Protein AF-A0A972EFB0-F1 (afdb_monomer)

Solvent-accessible surface area (backbone atoms only — not comparable to full-atom values): 12391 Å² total; per-residue (Å²): 122,73,85,70,59,74,79,66,64,64,90,53,53,67,61,51,50,52,54,50,52,50,53,43,48,53,30,53,74,70,66,37,57,35,59,33,51,52,55,49,53,47,48,51,55,52,42,63,64,52,50,84,57,61,67,60,51,53,51,49,56,49,49,51,55,50,50,57,58,50,38,47,79,71,34,70,68,51,34,50,36,48,50,31,55,76,45,24,75,87,26,47,96,55,86,7,30,46,57,49,40,28,48,50,34,36,56,68,6,44,63,68,26,58,33,83,89,60,47,71,49,81,76,23,75,62,24,57,30,59,34,38,66,25,38,42,12,13,16,36,0,47,55,42,40,49,49,55,53,48,52,52,50,51,51,30,53,52,27,47,52,44,22,69,69,46,83,53,66,68,63,20,51,51,29,39,50,53,24,42,48,57,45,51,50,45,51,50,37,56,29,19,48,72,63,75,42,53,67,49,86,55,67,41,76,79,73,24,64,43,74,68,59,35,52,52,42,50,51,52,48,50,52,48,52,56,57,43,59,57,51,76,76,78,112

Structure (mmCIF, N/CA/C/O backbone):
data_AF-A0A972EFB0-F1
#
_entry.id   AF-A0A972EFB0-F1
#
loop_
_atom_site.group_PDB
_atom_site.id
_atom_site.type_symbol
_atom_site.label_atom_id
_atom_site.label_alt_id
_atom_site.label_comp_id
_atom_site.label_asym_id
_atom_site.label_entity_id
_atom_site.label_seq_id
_atom_site.pdbx_PDB_ins_code
_atom_site.Cartn_x
_atom_site.Cartn_y
_atom_site.Cartn_z
_atom_site.occupancy
_atom_site.B_iso_or_equiv
_atom_site.auth_seq_id
_atom_site.auth_comp_id
_atom_site.auth_asym_id
_atom_site.auth_atom_id
_atom_site.pdbx_PDB_model_num
ATOM 1 N N . MET A 1 1 ? -23.362 0.526 6.324 1.00 44.19 1 MET A N 1
ATOM 2 C CA . MET A 1 1 ? -22.419 1.603 6.711 1.00 44.19 1 MET A CA 1
ATOM 3 C C . MET A 1 1 ? -22.629 2.081 8.150 1.00 44.19 1 MET A C 1
ATOM 5 O O . MET A 1 1 ? -21.643 2.370 8.810 1.00 44.19 1 MET A O 1
ATOM 9 N N . GLU A 1 2 ? -23.856 2.076 8.688 1.00 43.53 2 GLU A N 1
ATOM 10 C CA . GLU A 1 2 ? -24.122 2.413 10.105 1.00 43.53 2 GLU A CA 1
ATOM 11 C C . GLU A 1 2 ? -23.592 1.388 11.126 1.00 43.53 2 GLU A C 1
ATOM 13 O O . GLU A 1 2 ? -23.254 1.759 12.243 1.00 43.53 2 GLU A O 1
ATOM 18 N N . LEU A 1 3 ? -23.411 0.121 10.730 1.00 47.03 3 LEU A N 1
ATOM 19 C CA . LEU A 1 3 ? -22.926 -0.967 11.602 1.00 47.03 3 LEU A CA 1
ATOM 20 C C . LEU A 1 3 ? -21.490 -0.784 12.144 1.00 47.03 3 LEU A C 1
ATOM 22 O O . LEU A 1 3 ? -21.098 -1.468 13.086 1.00 47.03 3 LEU A O 1
ATOM 26 N N . ILE A 1 4 ? -20.695 0.129 11.573 1.00 51.59 4 ILE A N 1
ATOM 27 C CA . ILE A 1 4 ? -19.312 0.401 12.019 1.00 51.59 4 ILE A CA 1
ATOM 28 C C . ILE A 1 4 ? -19.267 1.544 13.036 1.00 51.59 4 ILE A C 1
ATOM 30 O O . ILE A 1 4 ? -18.339 1.633 13.839 1.00 51.59 4 ILE A O 1
ATOM 34 N N . ARG A 1 5 ? -20.293 2.398 13.050 1.00 52.72 5 ARG A N 1
ATOM 35 C CA . ARG A 1 5 ? -20.298 3.667 13.776 1.00 52.72 5 ARG A CA 1
ATOM 36 C C . ARG A 1 5 ? -20.729 3.473 15.231 1.00 52.72 5 ARG A C 1
ATOM 38 O O . ARG A 1 5 ? -21.623 4.153 15.721 1.00 52.72 5 ARG A O 1
ATOM 45 N N . ASN A 1 6 ? -20.083 2.545 15.936 1.00 48.47 6 ASN A N 1
ATOM 46 C CA . ASN A 1 6 ? -20.154 2.509 17.393 1.00 48.47 6 ASN A CA 1
ATOM 47 C C . ASN A 1 6 ? -19.107 3.500 17.923 1.00 48.47 6 ASN A C 1
ATOM 49 O O . ASN A 1 6 ? -17.922 3.187 18.037 1.00 48.47 6 ASN A O 1
ATOM 53 N N . LYS A 1 7 ? -19.556 4.748 18.089 1.00 54.28 7 LYS A N 1
ATOM 54 C CA . LYS A 1 7 ? -18.752 5.956 18.318 1.00 54.28 7 LYS A CA 1
ATOM 55 C C . LYS A 1 7 ? -18.087 5.945 19.694 1.00 54.28 7 LYS A C 1
ATOM 57 O O . LYS A 1 7 ? -18.544 6.598 20.629 1.00 54.28 7 LYS A O 1
ATOM 62 N N . GLN A 1 8 ? -16.975 5.234 19.824 1.00 54.69 8 GLN A N 1
ATOM 63 C CA . GLN A 1 8 ? -15.996 5.571 20.850 1.00 54.69 8 GLN A CA 1
ATOM 64 C C . GLN A 1 8 ? -15.073 6.651 20.293 1.00 54.69 8 GLN A C 1
ATOM 66 O O . GLN A 1 8 ? -14.191 6.385 19.483 1.00 54.69 8 GLN A O 1
ATOM 71 N N . ILE A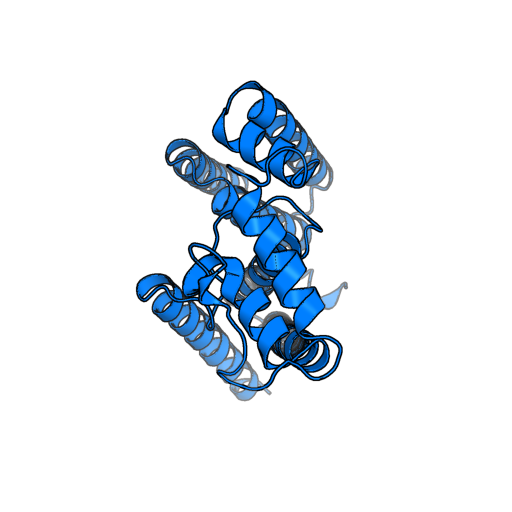 1 9 ? -15.329 7.881 20.738 1.00 56.19 9 ILE A N 1
ATOM 72 C CA . ILE A 1 9 ? -14.512 9.066 20.481 1.00 56.19 9 ILE A CA 1
ATOM 73 C C . ILE A 1 9 ? -13.065 8.747 20.871 1.00 56.19 9 ILE A C 1
ATOM 75 O O . ILE A 1 9 ? -12.820 8.223 21.964 1.00 56.19 9 ILE A O 1
ATOM 79 N N . ILE A 1 10 ? -12.100 9.087 20.011 1.00 62.31 10 ILE A N 1
ATOM 80 C CA . ILE A 1 10 ? -10.681 9.082 20.378 1.00 62.31 10 ILE A CA 1
ATOM 81 C C . ILE A 1 10 ? -10.533 10.041 21.564 1.00 62.31 10 ILE A C 1
ATOM 83 O O . ILE A 1 10 ? -10.527 11.260 21.396 1.00 62.31 10 ILE A O 1
ATOM 87 N N . LYS A 1 11 ? -10.455 9.479 22.780 1.00 66.56 11 LYS A N 1
ATOM 88 C CA . LYS A 1 11 ? -10.561 10.217 24.055 1.00 66.56 11 LYS A CA 1
ATOM 89 C C . LYS A 1 11 ? -9.622 11.422 24.124 1.00 66.56 11 LYS A C 1
ATOM 91 O O . LYS A 1 11 ? -9.951 12.416 24.760 1.00 66.56 11 LYS A O 1
ATOM 96 N N . ASN A 1 12 ? -8.472 11.336 23.453 1.00 79.56 12 ASN A N 1
ATOM 97 C CA . ASN A 1 12 ? -7.560 12.453 23.257 1.00 79.56 12 ASN A CA 1
ATOM 98 C C . ASN A 1 12 ? -7.055 12.506 21.804 1.00 79.56 12 ASN A C 1
ATOM 100 O O . ASN A 1 12 ? -5.937 12.086 21.497 1.00 79.56 12 ASN A O 1
ATOM 104 N N . LYS A 1 13 ? -7.902 13.007 20.896 1.00 79.12 13 LYS A N 1
ATOM 105 C CA . LYS A 1 13 ? -7.584 13.109 19.463 1.00 79.12 13 LYS A CA 1
ATOM 106 C C . LYS A 1 13 ? -6.323 13.913 19.160 1.00 79.12 13 LYS A C 1
ATOM 108 O O . LYS A 1 13 ? -5.617 13.584 18.218 1.00 79.12 13 LYS A O 1
ATOM 113 N N . TYR A 1 14 ? -5.987 14.910 19.978 1.00 84.00 14 TYR A N 1
ATOM 114 C CA . TYR A 1 14 ? -4.765 15.694 19.794 1.00 84.00 14 TYR A CA 1
ATOM 115 C C . TYR A 1 14 ? -3.505 14.883 20.097 1.00 84.00 14 TYR A C 1
ATOM 117 O O . TYR A 1 14 ? -2.547 14.954 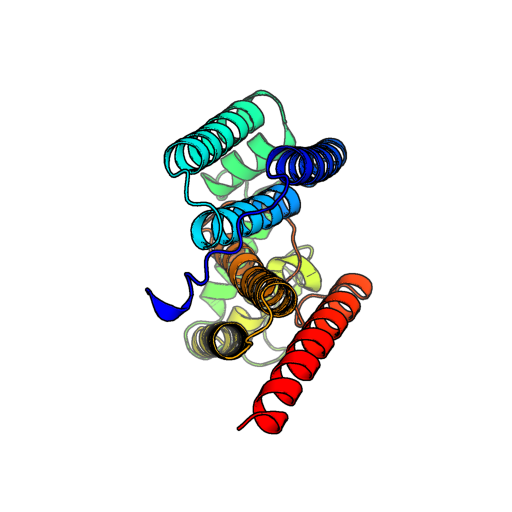19.334 1.00 84.00 14 TYR A O 1
ATOM 125 N N . VAL A 1 15 ? -3.518 14.060 21.151 1.00 87.69 15 VAL A N 1
ATOM 126 C CA . VAL A 1 15 ? -2.409 13.133 21.437 1.00 87.69 15 VAL A CA 1
ATOM 127 C C . VAL A 1 15 ? -2.285 12.083 20.335 1.00 87.69 15 VAL A C 1
ATOM 129 O O . VAL A 1 15 ? -1.181 11.810 19.876 1.00 87.69 15 VAL A O 1
ATOM 132 N N . PHE A 1 16 ? -3.408 11.541 19.858 1.00 86.00 16 PHE A N 1
ATOM 133 C CA . PHE A 1 16 ? -3.406 10.605 18.734 1.00 86.00 16 PHE A CA 1
ATOM 134 C C . PHE A 1 16 ? -2.794 11.226 17.468 1.00 86.00 16 PHE A C 1
ATOM 136 O O . PHE A 1 16 ? -1.870 10.656 16.892 1.00 86.00 16 PHE A O 1
ATOM 143 N N . LEU A 1 17 ? -3.243 12.425 17.082 1.00 89.25 17 LEU A N 1
ATOM 144 C CA . LEU A 1 17 ? -2.692 13.167 15.948 1.00 89.25 17 LEU A CA 1
ATOM 145 C C . LEU A 1 17 ? -1.203 13.470 16.131 1.00 89.25 17 LEU A C 1
ATOM 147 O O . LEU A 1 17 ? -0.433 13.284 15.196 1.00 89.25 17 LEU A O 1
ATOM 151 N N . ALA A 1 18 ? -0.781 13.887 17.327 1.00 91.12 18 ALA A N 1
ATOM 152 C CA . ALA A 1 18 ? 0.622 14.172 17.613 1.00 91.12 18 ALA A CA 1
ATOM 153 C C . ALA A 1 18 ? 1.511 12.933 17.423 1.00 91.12 18 ALA A C 1
ATOM 155 O O . ALA A 1 18 ? 2.560 13.031 16.791 1.00 91.12 18 ALA A O 1
ATOM 156 N N . ILE A 1 19 ? 1.077 11.763 17.906 1.00 91.94 19 ILE A N 1
ATOM 157 C CA . ILE A 1 19 ? 1.807 10.497 17.729 1.00 91.94 19 ILE A CA 1
ATOM 158 C C . ILE A 1 19 ? 1.893 10.124 16.245 1.00 91.94 19 ILE A C 1
ATOM 160 O O . ILE A 1 19 ? 2.968 9.765 15.763 1.00 91.94 19 ILE A O 1
ATOM 164 N N . ILE A 1 20 ? 0.783 10.237 15.511 1.00 91.69 20 ILE A N 1
ATOM 165 C CA . ILE A 1 20 ? 0.745 9.928 14.077 1.00 91.69 20 ILE A CA 1
ATOM 166 C C . ILE A 1 20 ? 1.661 10.868 13.293 1.00 91.69 20 ILE A C 1
ATOM 168 O O . ILE A 1 20 ? 2.487 10.404 12.511 1.00 91.69 20 ILE A O 1
ATOM 172 N N . TYR A 1 21 ? 1.571 12.178 13.516 1.00 92.75 21 TYR A N 1
ATOM 173 C CA . TYR A 1 21 ? 2.422 13.140 12.820 1.00 92.75 21 TYR A CA 1
ATOM 174 C C . TYR A 1 21 ? 3.895 12.988 13.178 1.00 92.75 21 TYR A C 1
ATOM 176 O O . TYR A 1 21 ? 4.735 13.125 12.293 1.00 92.75 21 TYR A O 1
ATOM 184 N N . LEU A 1 22 ? 4.219 12.644 14.427 1.00 94.62 22 LEU A N 1
ATOM 185 C CA . LEU A 1 22 ? 5.586 12.313 14.813 1.00 94.62 22 LEU A CA 1
ATOM 186 C C . LEU A 1 22 ? 6.093 11.088 14.040 1.00 94.62 22 LEU A C 1
ATOM 188 O O . LEU A 1 22 ? 7.188 11.127 13.486 1.00 94.62 22 LEU A O 1
ATOM 192 N N . HIS A 1 23 ? 5.292 10.024 13.952 1.00 92.88 23 HIS A N 1
ATOM 193 C CA . HIS A 1 23 ? 5.647 8.829 13.186 1.00 92.88 23 HIS A CA 1
ATOM 194 C C . HIS A 1 23 ? 5.870 9.142 11.697 1.00 92.88 23 HIS A C 1
ATOM 196 O O . HIS A 1 23 ? 6.891 8.760 11.128 1.00 92.88 23 HIS A O 1
ATOM 202 N N . LEU A 1 24 ? 4.962 9.901 11.080 1.00 91.75 24 LEU A N 1
ATOM 203 C CA . LEU A 1 24 ? 5.074 10.323 9.680 1.00 91.75 24 LEU A CA 1
ATOM 204 C C . LEU A 1 24 ? 6.294 11.217 9.442 1.00 91.75 24 LEU A C 1
ATOM 206 O O . LEU A 1 24 ? 6.980 11.071 8.432 1.00 91.75 24 LEU A O 1
ATOM 210 N N . PHE A 1 25 ? 6.584 12.124 10.376 1.00 91.25 25 PHE A N 1
ATOM 211 C CA . PHE A 1 25 ? 7.771 12.968 10.322 1.00 91.25 25 PHE A CA 1
ATOM 212 C C . PHE A 1 25 ? 9.053 12.131 10.350 1.00 91.25 25 PHE A C 1
ATOM 214 O O . PHE A 1 25 ? 9.949 12.374 9.545 1.00 91.25 25 PHE A O 1
ATOM 221 N N . LEU A 1 26 ? 9.130 11.116 11.217 1.00 93.12 26 LEU A N 1
ATOM 222 C CA . LEU A 1 26 ? 10.285 10.217 11.282 1.00 93.12 26 LEU A CA 1
ATOM 223 C C . LEU A 1 26 ? 10.485 9.441 9.972 1.00 93.12 26 LEU A C 1
ATOM 225 O O . LEU A 1 26 ? 11.615 9.353 9.492 1.00 93.12 26 LEU A O 1
ATOM 229 N N . LEU A 1 27 ? 9.409 8.947 9.350 1.00 90.19 27 LEU A N 1
ATOM 230 C CA . LEU A 1 27 ? 9.488 8.277 8.044 1.00 90.19 27 LEU A CA 1
ATOM 231 C C . LEU A 1 27 ? 9.958 9.230 6.934 1.00 90.19 27 LEU A C 1
ATOM 233 O O . LEU A 1 27 ? 10.815 8.883 6.120 1.00 90.19 27 LEU A O 1
ATOM 237 N N . LEU A 1 28 ? 9.449 10.465 6.922 1.00 85.56 28 LEU A N 1
ATOM 238 C CA . LEU A 1 28 ? 9.906 11.493 5.985 1.00 85.56 28 LEU A CA 1
ATOM 239 C C . LEU A 1 28 ? 11.376 11.864 6.205 1.00 85.56 28 LEU A C 1
ATOM 241 O O . LEU A 1 28 ? 12.109 12.038 5.230 1.00 85.56 28 LEU A O 1
ATOM 245 N N . ALA A 1 29 ? 11.827 11.936 7.459 1.00 88.25 29 ALA A N 1
ATOM 246 C CA . ALA A 1 29 ? 13.225 12.181 7.799 1.00 88.25 29 ALA A CA 1
ATOM 247 C C . ALA A 1 29 ? 14.142 11.050 7.300 1.00 88.25 29 ALA A C 1
ATOM 249 O O . ALA A 1 29 ? 15.247 11.318 6.828 1.00 88.25 29 ALA A O 1
ATOM 250 N N . GLN A 1 30 ? 13.655 9.805 7.315 1.00 89.12 30 GLN A N 1
ATOM 251 C CA . GLN A 1 30 ? 14.323 8.641 6.720 1.00 89.12 30 GLN A CA 1
ATOM 252 C C . GLN A 1 30 ? 14.246 8.601 5.185 1.00 89.12 30 GLN A C 1
ATOM 254 O O . GLN A 1 30 ? 14.885 7.756 4.568 1.00 89.12 30 GLN A O 1
ATOM 259 N N . ARG A 1 31 ? 13.525 9.539 4.551 1.00 84.88 31 ARG A N 1
ATOM 260 C CA . ARG A 1 31 ? 13.267 9.591 3.099 1.00 84.88 31 ARG A CA 1
ATOM 261 C C . ARG A 1 31 ? 12.447 8.396 2.579 1.00 84.88 31 ARG A C 1
ATOM 263 O O . ARG A 1 31 ? 12.513 8.068 1.396 1.00 84.88 31 ARG A O 1
ATOM 270 N N . GLU A 1 32 ? 11.608 7.813 3.437 1.00 85.50 32 GLU A N 1
ATOM 271 C CA . GLU A 1 32 ? 10.769 6.636 3.160 1.00 85.50 32 GLU A CA 1
ATOM 272 C C . GLU A 1 32 ? 9.346 7.013 2.711 1.00 85.50 32 GLU A C 1
ATOM 274 O O . GLU A 1 32 ? 8.343 6.734 3.369 1.00 85.50 32 GLU A O 1
ATOM 279 N N . LEU A 1 33 ? 9.232 7.672 1.556 1.00 84.12 33 LEU A N 1
ATOM 280 C CA . LEU A 1 33 ? 7.952 8.223 1.084 1.00 84.12 33 LEU A CA 1
ATOM 281 C C . LEU A 1 33 ? 6.859 7.187 0.840 1.00 84.12 33 LEU A C 1
ATOM 283 O O . LEU A 1 33 ? 5.688 7.481 1.071 1.00 84.12 33 LEU A O 1
ATOM 287 N N . GLY A 1 34 ? 7.222 6.008 0.333 1.00 86.69 34 GLY A N 1
ATOM 288 C CA . GLY A 1 34 ? 6.252 4.956 0.037 1.00 86.69 34 GLY A CA 1
ATOM 289 C C . GLY A 1 34 ? 5.513 4.517 1.295 1.00 86.69 34 GLY A C 1
ATOM 290 O O . GLY A 1 34 ? 4.283 4.473 1.316 1.00 86.69 34 GLY A O 1
ATOM 291 N N . MET A 1 35 ? 6.274 4.295 2.368 1.00 89.75 35 MET A N 1
ATOM 292 C CA . MET A 1 35 ? 5.740 3.953 3.682 1.00 89.75 35 MET A CA 1
ATOM 293 C C . MET A 1 35 ? 4.987 5.128 4.307 1.00 89.75 35 MET A C 1
ATOM 295 O O . MET A 1 35 ? 3.906 4.916 4.854 1.00 89.75 35 MET A O 1
ATOM 299 N N . THR A 1 36 ? 5.478 6.367 4.172 1.00 90.81 36 THR A N 1
ATOM 300 C CA . THR A 1 36 ? 4.744 7.553 4.643 1.00 90.81 36 THR A CA 1
ATOM 301 C C . THR A 1 36 ? 3.363 7.647 4.001 1.00 90.81 36 THR A C 1
ATOM 303 O O . THR A 1 36 ? 2.379 7.826 4.714 1.00 90.81 36 THR A O 1
ATOM 306 N N . VAL A 1 37 ? 3.266 7.506 2.674 1.00 90.19 37 VAL A N 1
ATOM 307 C CA . VAL A 1 37 ? 1.980 7.552 1.960 1.00 90.19 37 VAL A CA 1
ATOM 308 C C . VAL A 1 37 ? 1.076 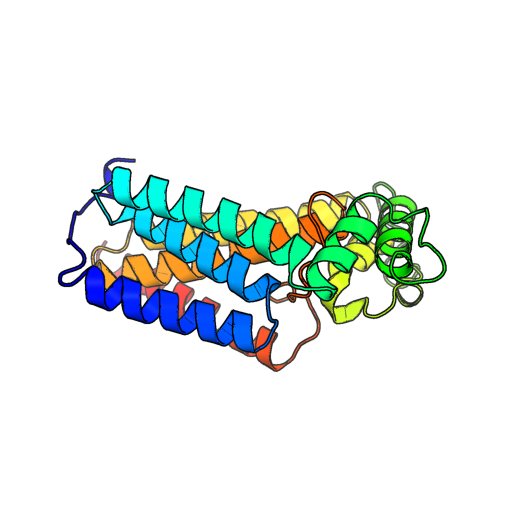6.407 2.411 1.00 90.19 37 VAL A C 1
ATOM 310 O O . VAL A 1 37 ? -0.078 6.659 2.741 1.00 90.19 37 VAL A O 1
ATOM 313 N N . LEU A 1 38 ? 1.602 5.181 2.505 1.00 92.94 38 LEU A N 1
ATOM 314 C CA . LEU A 1 38 ? 0.851 4.015 2.974 1.00 92.94 38 LEU A CA 1
ATOM 315 C C . LEU A 1 38 ? 0.252 4.245 4.372 1.00 92.94 38 LEU A C 1
ATOM 317 O O . LEU A 1 38 ? -0.963 4.135 4.549 1.00 92.94 38 LEU A O 1
ATOM 321 N N . PHE A 1 39 ? 1.082 4.603 5.358 1.00 93.62 39 PHE A N 1
ATOM 322 C CA . PHE A 1 39 ? 0.624 4.845 6.728 1.00 93.62 39 PHE A CA 1
ATOM 323 C C . PHE A 1 39 ? -0.316 6.044 6.823 1.00 93.62 39 PHE A C 1
ATOM 325 O O . PHE A 1 39 ? -1.284 5.991 7.582 1.00 93.62 39 PHE A O 1
ATOM 332 N N . TYR A 1 40 ? -0.085 7.094 6.032 1.00 93.62 40 TYR A N 1
ATOM 333 C CA . TYR A 1 40 ? -0.979 8.245 5.982 1.00 93.62 40 TYR A CA 1
ATOM 334 C C . TYR A 1 40 ? -2.362 7.872 5.439 1.00 93.62 40 TYR A C 1
ATOM 336 O O . TYR A 1 40 ? -3.375 8.239 6.032 1.00 93.62 40 TYR A O 1
ATOM 344 N N . THR A 1 41 ? -2.430 7.095 4.354 1.00 93.75 41 THR A N 1
ATOM 345 C CA . THR A 1 41 ? -3.702 6.624 3.791 1.00 93.75 41 THR A CA 1
ATOM 346 C C . THR A 1 41 ? -4.442 5.713 4.772 1.00 93.75 41 THR A C 1
ATOM 348 O O . THR A 1 41 ? -5.648 5.873 4.951 1.00 93.75 41 THR A O 1
ATOM 351 N N . ILE A 1 42 ? -3.741 4.817 5.478 1.00 94.75 42 ILE A N 1
ATOM 352 C CA . ILE A 1 42 ? -4.348 3.985 6.532 1.00 94.75 42 ILE A CA 1
ATOM 353 C C . ILE A 1 42 ? -4.899 4.860 7.661 1.00 94.75 42 ILE A C 1
ATOM 355 O O . ILE A 1 42 ? -6.038 4.665 8.089 1.00 94.75 42 ILE A O 1
ATOM 359 N N . PHE A 1 43 ? -4.110 5.835 8.121 1.00 93.00 43 PHE A N 1
ATOM 360 C CA . PHE A 1 43 ? -4.527 6.786 9.143 1.00 93.00 43 PHE A CA 1
ATOM 361 C C . PHE A 1 43 ? -5.799 7.522 8.720 1.00 93.00 43 PHE A C 1
ATOM 363 O O . PHE A 1 43 ? -6.758 7.514 9.483 1.00 93.00 43 PHE A O 1
ATOM 370 N N . ILE A 1 44 ? -5.853 8.081 7.508 1.00 92.50 44 ILE A N 1
ATOM 371 C CA . ILE A 1 44 ? -7.037 8.790 7.002 1.00 92.50 44 ILE A CA 1
ATOM 372 C C . ILE A 1 44 ? -8.259 7.881 6.944 1.00 92.50 44 ILE A C 1
ATOM 374 O O . ILE A 1 44 ? -9.347 8.309 7.322 1.00 92.50 44 ILE A O 1
ATOM 378 N N . SER A 1 45 ? -8.095 6.627 6.529 1.00 93.00 45 SER A N 1
ATOM 379 C CA . SER A 1 45 ? -9.199 5.669 6.454 1.00 93.00 45 SER A CA 1
ATOM 380 C C . SER A 1 45 ? -9.746 5.299 7.832 1.00 93.00 45 SER A C 1
ATOM 382 O O . SER A 1 45 ? -10.961 5.275 8.023 1.00 93.00 45 SER A O 1
ATOM 384 N N . ILE A 1 46 ? -8.877 5.075 8.822 1.00 90.12 46 ILE A N 1
ATOM 385 C CA . ILE A 1 46 ? -9.301 4.851 10.214 1.00 90.12 46 ILE A CA 1
ATOM 386 C C . ILE A 1 46 ? -9.920 6.132 10.788 1.00 90.12 46 ILE A C 1
ATOM 388 O O . ILE A 1 46 ? -10.979 6.083 11.409 1.00 90.12 46 ILE A O 1
ATOM 392 N N . PHE A 1 47 ? -9.304 7.287 10.544 1.00 89.06 47 PHE A N 1
ATOM 393 C CA . PHE A 1 47 ? -9.789 8.582 11.008 1.00 89.06 47 PHE A CA 1
ATOM 394 C C . PHE A 1 47 ? -11.179 8.894 10.447 1.00 89.06 47 PHE A C 1
ATOM 396 O O . PHE A 1 47 ? -12.058 9.291 11.197 1.00 89.06 47 PHE A O 1
ATO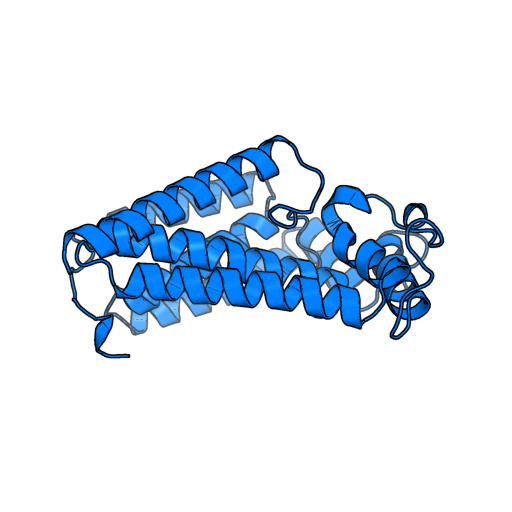M 403 N N . TYR A 1 48 ? -11.426 8.613 9.167 1.00 88.56 48 TYR A N 1
ATOM 404 C CA . TYR A 1 48 ? -12.743 8.736 8.539 1.00 88.56 48 TYR A CA 1
ATOM 405 C C . TYR A 1 48 ? -13.811 7.855 9.202 1.00 88.56 48 TYR A C 1
ATOM 407 O O . TYR A 1 48 ? -14.971 8.251 9.302 1.00 88.56 48 TYR A O 1
ATOM 415 N N . ILE A 1 49 ? -13.435 6.652 9.642 1.00 86.81 49 ILE A N 1
ATOM 416 C CA . ILE A 1 49 ? -14.372 5.700 10.247 1.00 86.81 49 ILE A CA 1
ATOM 417 C C . ILE A 1 49 ? -14.714 6.087 11.694 1.00 86.81 49 ILE A C 1
ATOM 419 O O . ILE A 1 49 ? -15.859 5.902 12.115 1.00 86.81 49 ILE A O 1
ATOM 423 N N . TYR A 1 50 ? -13.743 6.603 12.454 1.00 83.94 50 TYR A N 1
ATOM 424 C CA . TYR A 1 50 ? -13.868 6.791 13.905 1.00 83.94 50 TYR A CA 1
ATOM 425 C C . TYR A 1 50 ? -13.976 8.248 14.373 1.00 83.94 50 TYR A C 1
ATOM 427 O O . TYR A 1 50 ? -14.476 8.476 15.475 1.00 83.94 50 TYR A O 1
ATOM 435 N N . GLU A 1 51 ? -13.550 9.230 13.577 1.00 83.62 51 GLU A N 1
ATOM 436 C CA . GLU A 1 51 ? -13.688 10.653 13.901 1.00 83.62 51 GLU A CA 1
ATOM 437 C C . GLU A 1 51 ? -14.928 11.250 13.221 1.00 83.62 51 GLU A C 1
ATOM 439 O O . GLU A 1 51 ? -15.214 11.011 12.050 1.00 83.62 51 GLU A O 1
ATOM 444 N N . GLU A 1 52 ? -15.676 12.067 13.964 1.00 79.12 52 GLU A N 1
ATOM 445 C CA . GLU A 1 52 ? -16.895 12.715 13.461 1.00 79.12 52 GLU A CA 1
ATOM 446 C C . GLU A 1 52 ? -16.648 14.082 12.817 1.00 79.12 52 GLU A C 1
ATOM 448 O O . GLU A 1 52 ? -17.504 14.603 12.100 1.00 79.12 52 GLU A O 1
ATOM 453 N N . ASP A 1 53 ? -15.493 14.684 13.089 1.00 83.81 53 ASP A N 1
ATOM 454 C CA . ASP A 1 53 ? -15.116 15.990 12.572 1.00 83.81 53 ASP A CA 1
ATOM 455 C C . ASP A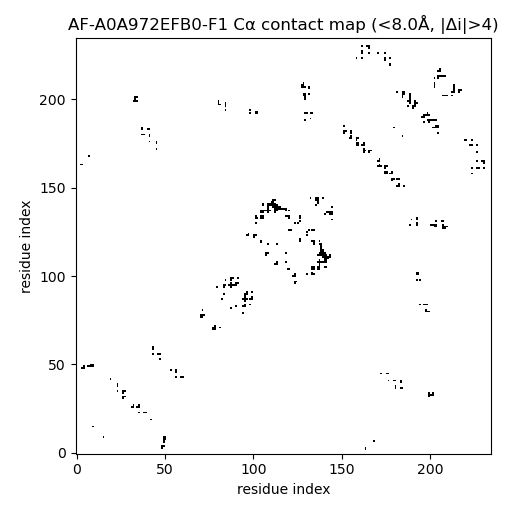 1 53 ? -14.668 15.898 11.106 1.00 83.81 53 ASP A C 1
ATOM 457 O O . ASP A 1 53 ? -13.481 15.824 10.772 1.00 83.81 53 ASP A O 1
ATOM 461 N N . TYR A 1 54 ? -15.648 15.938 10.204 1.00 83.31 54 TYR A N 1
ATOM 462 C CA . TYR A 1 54 ? -15.398 15.949 8.765 1.00 83.31 54 TYR A CA 1
ATOM 463 C C . TYR A 1 54 ? -14.547 17.147 8.316 1.00 83.31 54 TYR A C 1
ATOM 465 O O . TYR A 1 54 ? -13.822 17.028 7.330 1.00 83.31 54 TYR A O 1
ATOM 473 N N . LYS A 1 55 ? -14.570 18.288 9.026 1.00 88.38 55 LYS A N 1
ATOM 474 C CA . LYS A 1 55 ? -13.718 19.440 8.673 1.00 88.38 55 LYS A CA 1
ATOM 475 C C . LYS A 1 55 ? -12.249 19.093 8.879 1.00 88.38 55 LYS A C 1
ATOM 477 O O . LYS A 1 55 ? -11.421 19.380 8.017 1.00 88.38 55 LYS A O 1
ATOM 482 N N . LEU A 1 56 ? -11.939 18.433 9.991 1.00 86.44 56 LEU A N 1
ATOM 483 C CA . LEU A 1 56 ? -10.591 17.970 10.296 1.00 86.44 56 LEU A CA 1
ATOM 484 C C . LEU A 1 56 ? -10.114 16.899 9.304 1.00 86.44 56 LEU A C 1
ATOM 486 O O . LEU A 1 56 ? -8.947 16.907 8.913 1.00 86.44 56 LEU A O 1
ATOM 490 N N . LEU A 1 57 ? -11.008 16.025 8.835 1.00 88.06 57 LEU A N 1
ATOM 491 C CA . LEU A 1 57 ? -10.707 15.089 7.749 1.00 88.06 57 LEU A CA 1
ATOM 492 C C . LEU A 1 57 ? -10.333 15.821 6.448 1.00 88.06 57 LEU A C 1
ATOM 494 O O . LEU A 1 57 ? -9.298 15.518 5.858 1.00 88.06 57 LEU A O 1
ATOM 498 N N . PHE A 1 58 ? -11.133 16.801 6.015 1.00 90.31 58 PHE A N 1
ATOM 499 C CA . PHE A 1 58 ? -10.831 17.579 4.808 1.00 90.31 58 PHE A CA 1
ATOM 500 C C . PHE A 1 58 ? -9.530 18.375 4.940 1.00 90.31 58 PHE A C 1
ATOM 502 O O . PHE A 1 58 ? -8.756 18.426 3.985 1.00 90.31 58 PHE A O 1
ATOM 509 N N . TYR A 1 59 ? -9.250 18.936 6.121 1.00 91.75 59 TYR A N 1
ATOM 510 C CA . TYR A 1 59 ? -7.969 19.588 6.401 1.00 91.75 59 TYR A CA 1
ATOM 511 C C . TYR A 1 59 ? -6.794 18.622 6.222 1.00 91.75 59 TYR A C 1
ATOM 513 O O . TYR A 1 59 ? -5.810 18.968 5.575 1.00 91.75 59 TYR A O 1
ATOM 521 N N . ASN A 1 60 ? -6.909 17.398 6.741 1.00 91.12 60 ASN A N 1
ATOM 522 C CA . ASN A 1 60 ? -5.880 16.377 6.585 1.00 91.12 60 ASN A CA 1
ATOM 523 C C . ASN A 1 60 ? -5.676 15.977 5.113 1.00 91.12 60 ASN A C 1
ATOM 525 O O . ASN A 1 60 ? -4.552 15.990 4.618 1.00 91.12 60 ASN A O 1
ATOM 529 N N . ILE A 1 61 ? -6.755 15.700 4.377 1.00 91.06 61 ILE A N 1
ATOM 530 C CA . ILE A 1 61 ? -6.669 15.384 2.941 1.00 91.06 61 ILE A CA 1
ATOM 531 C C . ILE A 1 61 ? -6.010 16.541 2.169 1.00 91.06 61 ILE A C 1
ATOM 533 O O . ILE A 1 61 ? -5.120 16.312 1.347 1.00 91.06 61 ILE A O 1
ATOM 537 N N . GLY A 1 62 ? -6.388 17.787 2.470 1.00 92.19 62 GLY A N 1
ATOM 538 C CA . GLY A 1 62 ? -5.762 18.978 1.895 1.00 92.19 62 GLY A CA 1
ATOM 539 C C . GLY A 1 62 ? -4.272 19.083 2.237 1.00 92.19 62 GLY A C 1
ATOM 540 O O . GLY A 1 62 ? -3.452 19.318 1.349 1.00 92.19 62 GLY A O 1
ATOM 541 N N . ALA A 1 63 ? -3.904 18.836 3.496 1.00 89.56 63 ALA A N 1
ATOM 542 C CA . ALA A 1 63 ? -2.516 18.828 3.948 1.00 89.56 63 ALA A CA 1
ATOM 543 C C . ALA A 1 63 ? -1.681 17.767 3.212 1.00 89.56 63 ALA A C 1
ATOM 545 O O . ALA A 1 63 ? -0.563 18.062 2.795 1.00 89.56 63 ALA A O 1
ATOM 546 N N . MET A 1 64 ? -2.230 16.571 2.974 1.00 87.94 64 MET A N 1
ATOM 547 C CA . MET A 1 64 ? -1.575 15.535 2.169 1.00 87.94 64 MET A CA 1
ATO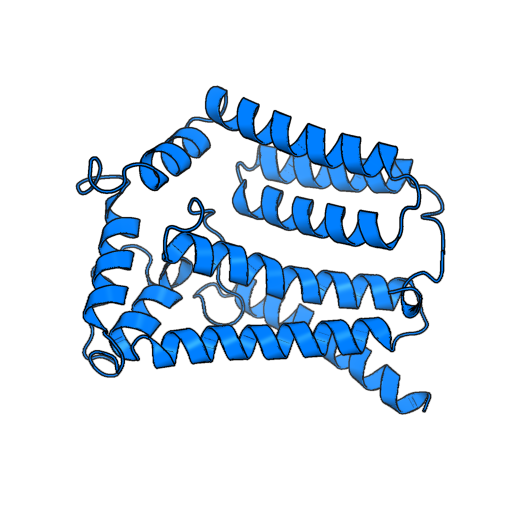M 548 C C . MET A 1 64 ? -1.282 16.019 0.749 1.00 87.94 64 MET A C 1
ATOM 550 O O . MET A 1 64 ? -0.162 15.858 0.266 1.00 87.94 64 MET A O 1
ATOM 554 N N . GLY A 1 65 ? -2.263 16.649 0.095 1.00 88.31 65 GLY A N 1
ATOM 555 C CA . GLY A 1 65 ? -2.088 17.220 -1.241 1.00 88.31 65 GLY A CA 1
ATOM 556 C C . GLY A 1 65 ? -0.981 18.275 -1.275 1.00 88.31 65 GLY A C 1
ATOM 557 O O . GLY A 1 65 ? -0.101 18.222 -2.134 1.00 88.31 65 GLY A O 1
ATOM 558 N N . ILE A 1 66 ? -0.967 19.182 -0.293 1.00 89.19 66 ILE A N 1
ATOM 559 C CA . ILE A 1 66 ? 0.074 20.210 -0.156 1.00 89.19 66 ILE A CA 1
ATOM 560 C C . ILE A 1 66 ? 1.452 19.568 0.046 1.00 89.19 66 ILE A C 1
ATOM 562 O O . ILE A 1 66 ? 2.404 19.951 -0.632 1.00 89.19 66 ILE A O 1
ATOM 566 N N . ILE A 1 67 ? 1.570 18.573 0.930 1.00 86.56 67 ILE A N 1
ATOM 567 C CA . ILE A 1 67 ? 2.833 17.866 1.189 1.00 86.56 67 ILE A CA 1
ATOM 568 C C . ILE A 1 67 ? 3.331 17.169 -0.078 1.00 86.56 67 ILE A C 1
ATOM 570 O O . ILE A 1 67 ? 4.513 17.281 -0.393 1.00 86.56 67 ILE A O 1
ATOM 574 N N . LEU A 1 68 ? 2.457 16.500 -0.835 1.00 84.25 68 LEU A N 1
ATOM 575 C CA . LEU A 1 68 ? 2.833 15.852 -2.094 1.00 84.25 68 LEU A CA 1
ATOM 576 C C . LEU A 1 68 ? 3.375 16.870 -3.107 1.00 84.25 68 LEU A C 1
ATOM 578 O O . LEU A 1 68 ? 4.449 16.652 -3.674 1.00 84.25 68 LEU A O 1
ATOM 582 N N . VAL A 1 69 ? 2.705 18.012 -3.272 1.00 87.62 69 VAL A N 1
ATOM 583 C CA . VAL A 1 69 ? 3.168 19.087 -4.164 1.00 87.62 69 VAL A CA 1
ATOM 584 C C . VAL A 1 69 ? 4.504 19.665 -3.686 1.00 87.62 69 VAL A C 1
ATOM 586 O O . VAL A 1 69 ? 5.451 19.751 -4.465 1.00 87.62 69 VAL A O 1
ATOM 589 N N . LEU A 1 70 ? 4.633 20.002 -2.400 1.00 87.50 70 LEU A N 1
ATOM 590 C CA . LEU A 1 70 ? 5.882 20.520 -1.832 1.00 87.50 70 LEU A CA 1
ATOM 591 C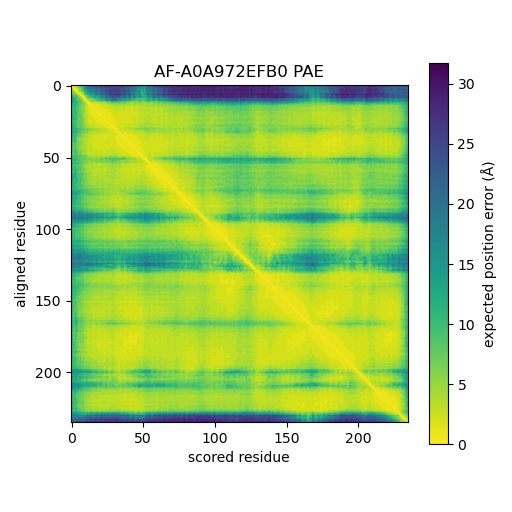 C . LEU A 1 70 ? 7.029 19.512 -1.953 1.00 87.50 70 LEU A C 1
ATOM 593 O O . LEU A 1 70 ? 8.166 19.899 -2.232 1.00 87.50 70 LEU A O 1
ATOM 597 N N . SER A 1 71 ? 6.744 18.221 -1.785 1.00 85.19 71 SER A N 1
ATOM 598 C CA . SER A 1 71 ? 7.736 17.152 -1.887 1.00 85.19 71 SER A CA 1
ATOM 599 C C . SER A 1 71 ? 8.344 17.066 -3.291 1.00 85.19 71 SER A C 1
ATOM 601 O O . SER A 1 71 ? 9.548 16.861 -3.417 1.00 85.19 71 SER A O 1
ATOM 603 N N . TYR A 1 72 ? 7.574 17.340 -4.350 1.00 86.06 72 TYR A N 1
ATOM 604 C CA . TYR A 1 72 ? 8.093 17.407 -5.721 1.00 86.06 72 TYR A CA 1
ATOM 605 C C . TYR A 1 72 ? 9.143 18.520 -5.906 1.00 86.06 72 TYR A C 1
ATOM 607 O O . TYR A 1 72 ? 10.164 18.340 -6.587 1.00 86.06 72 TYR A O 1
ATOM 615 N N . PHE A 1 73 ? 8.922 19.674 -5.274 1.00 86.88 73 PHE A N 1
ATOM 616 C CA . PHE A 1 73 ? 9.833 20.815 -5.370 1.00 86.88 73 PHE A CA 1
ATOM 617 C C . PHE A 1 73 ? 11.050 20.689 -4.449 1.00 86.88 73 PHE A C 1
ATOM 619 O O . PHE A 1 73 ? 12.134 21.126 -4.828 1.00 86.88 73 PHE A O 1
ATOM 626 N N . THR A 1 74 ? 10.902 20.054 -3.288 1.00 84.50 74 THR A N 1
ATOM 627 C CA . THR A 1 74 ? 11.944 20.012 -2.247 1.00 84.50 74 THR A CA 1
ATOM 628 C C . THR A 1 74 ? 12.795 18.742 -2.275 1.00 84.50 74 THR A C 1
ATOM 630 O O . THR A 1 74 ? 13.980 18.791 -1.949 1.00 84.50 74 THR A O 1
ATOM 633 N N . LEU A 1 75 ? 12.235 17.602 -2.691 1.00 85.00 75 LEU A N 1
ATOM 634 C CA . LEU A 1 75 ? 12.897 16.302 -2.621 1.00 85.00 75 LEU A CA 1
ATOM 635 C C . LEU A 1 75 ? 13.238 15.780 -4.022 1.00 85.00 75 LEU A C 1
ATOM 637 O O . LEU A 1 75 ? 12.380 15.334 -4.784 1.00 85.00 75 LEU A O 1
ATOM 641 N N . ALA A 1 76 ? 14.534 15.752 -4.345 1.00 85.69 76 ALA A N 1
ATOM 642 C CA . ALA A 1 76 ? 15.020 15.291 -5.649 1.00 85.69 76 ALA A CA 1
ATOM 643 C C . ALA A 1 76 ? 14.580 13.853 -5.995 1.00 85.69 76 ALA A C 1
ATOM 645 O O . ALA A 1 76 ? 14.283 13.557 -7.150 1.00 85.69 76 ALA A O 1
ATOM 646 N N . HIS A 1 77 ? 14.493 12.961 -5.002 1.00 82.00 77 HIS A N 1
ATOM 647 C CA . HIS A 1 77 ? 14.079 11.570 -5.208 1.00 82.00 77 HIS A CA 1
ATOM 648 C C . HIS A 1 77 ? 12.582 11.430 -5.544 1.00 82.00 77 HIS A C 1
ATOM 650 O O . HIS A 1 77 ? 12.236 10.591 -6.374 1.00 82.00 77 HIS A O 1
ATOM 656 N N . VAL A 1 78 ? 11.706 12.285 -4.988 1.00 85.44 78 VAL A N 1
ATOM 657 C CA . VAL A 1 78 ? 10.285 12.370 -5.393 1.00 85.44 78 VAL A CA 1
ATOM 658 C C . VAL A 1 78 ? 10.197 12.769 -6.854 1.00 85.44 78 VAL A C 1
ATOM 660 O O . VAL A 1 78 ? 9.523 12.109 -7.642 1.00 85.44 78 VAL A O 1
ATOM 663 N N . ARG A 1 79 ? 10.893 13.856 -7.212 1.00 87.19 79 ARG A N 1
ATOM 664 C CA . ARG A 1 79 ? 10.860 14.421 -8.560 1.00 87.19 79 ARG A CA 1
ATOM 665 C C . ARG A 1 79 ? 11.259 13.378 -9.584 1.00 87.19 79 ARG A C 1
ATOM 667 O O . ARG A 1 79 ? 10.545 13.187 -10.554 1.00 87.19 79 ARG A O 1
ATOM 674 N N . VAL A 1 80 ? 12.344 12.662 -9.309 1.00 86.38 80 VAL A N 1
ATOM 675 C CA . VAL A 1 80 ? 12.818 11.555 -10.135 1.00 86.38 80 VAL A CA 1
ATOM 676 C C . VAL A 1 80 ? 11.748 10.478 -10.306 1.00 86.38 80 VAL A C 1
ATOM 678 O O . VAL A 1 80 ? 11.484 10.086 -11.439 1.00 86.38 80 VAL A O 1
ATOM 681 N N . ARG A 1 81 ? 11.110 10.010 -9.225 1.00 86.00 81 ARG A N 1
ATOM 682 C CA . ARG A 1 81 ? 10.051 8.987 -9.308 1.00 86.00 81 ARG A CA 1
ATOM 683 C C . ARG A 1 81 ? 8.863 9.469 -10.144 1.00 86.00 81 ARG A C 1
ATOM 685 O O . ARG A 1 81 ? 8.363 8.711 -10.967 1.00 86.00 81 ARG A O 1
ATOM 692 N N . LEU A 1 82 ? 8.462 10.731 -9.987 1.00 88.19 82 LEU A N 1
ATOM 693 C CA . LEU A 1 82 ? 7.361 11.327 -10.747 1.00 88.19 82 LEU A CA 1
ATOM 694 C C . LEU A 1 82 ? 7.705 11.538 -12.224 1.00 88.19 82 LEU A C 1
ATOM 696 O O . LEU A 1 82 ? 6.923 11.143 -13.081 1.00 88.19 82 LEU A O 1
ATOM 700 N N . THR A 1 83 ? 8.872 12.097 -12.548 1.00 87.62 83 THR A N 1
ATOM 701 C CA . THR A 1 83 ? 9.277 12.306 -13.948 1.00 87.62 83 THR A CA 1
ATOM 702 C C . THR A 1 83 ? 9.482 10.983 -14.674 1.00 87.62 83 THR A C 1
ATOM 704 O O . THR A 1 83 ? 9.073 10.856 -15.821 1.00 87.62 83 THR A O 1
ATOM 707 N N . THR A 1 84 ? 10.052 9.987 -13.988 1.00 87.00 84 THR A N 1
ATOM 708 C CA . THR A 1 84 ? 10.223 8.632 -14.532 1.00 87.00 84 THR A CA 1
ATOM 709 C C . THR A 1 84 ? 8.874 7.942 -14.730 1.00 87.00 84 THR A C 1
ATOM 711 O O . THR A 1 84 ? 8.685 7.226 -15.702 1.00 87.00 84 THR A O 1
ATOM 714 N N . TRP A 1 85 ? 7.910 8.157 -13.832 1.00 89.38 85 TRP A N 1
ATOM 715 C CA . TRP A 1 85 ? 6.557 7.631 -14.002 1.00 89.38 85 TRP A CA 1
ATOM 716 C C . TRP A 1 85 ? 5.821 8.287 -15.179 1.00 89.38 85 TRP A C 1
ATOM 718 O O . TRP A 1 85 ? 5.157 7.584 -15.934 1.00 89.38 85 TRP A O 1
ATOM 728 N N . ILE A 1 86 ? 5.956 9.601 -15.376 1.00 90.12 86 ILE A N 1
ATOM 729 C CA . ILE A 1 86 ? 5.317 10.318 -16.491 1.00 90.12 86 ILE A CA 1
ATOM 730 C C . ILE A 1 86 ? 5.915 9.857 -17.827 1.00 90.12 86 ILE A C 1
ATOM 732 O O . ILE A 1 86 ? 5.190 9.342 -18.685 1.00 90.12 86 ILE A O 1
ATOM 736 N N . ASP A 1 87 ? 7.236 9.973 -17.968 1.00 89.69 87 ASP A N 1
ATOM 737 C CA . ASP A 1 87 ? 7.970 9.602 -19.177 1.00 89.69 87 ASP A CA 1
ATOM 738 C C . ASP A 1 87 ? 9.093 8.591 -18.874 1.00 89.69 87 ASP A C 1
ATOM 740 O O . ASP A 1 87 ? 10.272 8.951 -18.779 1.00 89.69 87 ASP A O 1
ATOM 744 N N . PRO A 1 88 ? 8.745 7.300 -18.712 1.00 87.00 88 PRO A N 1
ATOM 745 C CA . PRO A 1 88 ? 9.740 6.251 -18.519 1.00 87.00 88 PRO A CA 1
ATOM 746 C C . PRO A 1 88 ? 10.512 5.962 -19.814 1.00 87.00 88 PRO A C 1
ATOM 748 O O . PRO A 1 88 ? 11.662 5.527 -19.756 1.00 87.00 88 PRO A O 1
ATOM 751 N N . TRP A 1 89 ? 9.904 6.227 -20.976 1.00 86.62 89 TRP A N 1
ATOM 752 C CA . TRP A 1 89 ? 10.460 5.924 -22.295 1.00 86.62 89 TRP A CA 1
ATOM 753 C C . TRP A 1 89 ? 11.606 6.878 -22.663 1.00 86.62 89 TRP A C 1
ATOM 755 O O . TRP A 1 89 ? 12.640 6.442 -23.164 1.00 86.62 89 TRP A O 1
ATOM 765 N N . GLY A 1 90 ? 11.490 8.163 -22.319 1.00 83.38 90 GLY A N 1
ATOM 766 C CA . GLY A 1 90 ? 12.590 9.124 -22.437 1.00 83.38 90 GLY A CA 1
ATOM 767 C C . GLY A 1 90 ? 13.784 8.823 -21.519 1.00 83.38 90 GLY A C 1
ATOM 768 O O . GLY A 1 90 ? 14.864 9.380 -21.712 1.00 83.38 90 GLY A O 1
ATOM 769 N N . GLN A 1 91 ? 13.624 7.930 -20.531 1.00 78.94 91 GLN A N 1
ATOM 770 C CA . GLN A 1 91 ? 14.656 7.558 -19.552 1.00 78.94 91 GLN A CA 1
ATOM 771 C C . GLN A 1 91 ? 15.007 6.059 -19.559 1.00 78.94 91 GLN A C 1
ATOM 773 O O . GLN A 1 91 ? 15.493 5.542 -18.546 1.00 78.94 91 GLN A O 1
ATOM 778 N N . ILE A 1 92 ? 14.798 5.369 -20.690 1.00 75.81 92 ILE A N 1
ATOM 779 C CA . ILE A 1 92 ? 15.024 3.917 -20.845 1.00 75.81 92 ILE A CA 1
ATOM 780 C C . ILE A 1 92 ? 16.424 3.484 -20.416 1.00 75.81 92 ILE A C 1
ATOM 782 O O . ILE A 1 92 ? 16.559 2.449 -19.785 1.00 75.81 92 ILE A O 1
ATOM 786 N N . THR A 1 93 ? 17.471 4.252 -20.718 1.00 74.50 93 THR A N 1
ATOM 787 C CA . THR A 1 93 ? 18.864 3.879 -20.403 1.00 74.50 93 THR A CA 1
ATOM 788 C C . THR A 1 93 ? 19.273 4.169 -18.958 1.00 74.50 93 THR A C 1
ATOM 790 O O . THR A 1 93 ? 20.401 3.881 -18.565 1.00 74.50 93 THR A O 1
ATOM 793 N N . GLY A 1 94 ? 18.379 4.755 -18.159 1.00 82.00 94 GLY A N 1
ATOM 794 C CA . GLY A 1 94 ? 18.656 5.155 -16.787 1.00 82.00 94 GLY A CA 1
ATOM 795 C C . GLY A 1 94 ? 17.522 4.773 -15.850 1.00 82.00 94 GLY A C 1
ATOM 796 O O . GLY A 1 94 ? 17.213 3.604 -15.645 1.00 82.00 94 GLY A O 1
ATOM 797 N N . LYS A 1 95 ? 16.900 5.779 -15.239 1.00 77.44 95 LYS A N 1
ATOM 798 C CA . LYS A 1 95 ? 15.955 5.577 -14.132 1.00 77.44 95 LYS A CA 1
ATOM 799 C C . LYS A 1 95 ? 14.624 4.958 -14.572 1.00 77.44 95 LYS A C 1
ATOM 801 O O . LYS A 1 95 ? 13.953 4.348 -13.748 1.00 77.44 95 LYS A O 1
ATOM 806 N N . GLY A 1 96 ? 14.272 5.076 -15.856 1.00 81.88 96 GLY A N 1
ATOM 807 C CA . GLY A 1 96 ? 13.077 4.473 -16.453 1.00 81.88 96 GLY A CA 1
ATOM 808 C C . GLY A 1 96 ? 13.217 2.995 -16.786 1.00 81.88 96 GLY A C 1
ATOM 809 O O . GLY A 1 96 ? 12.198 2.328 -16.951 1.00 81.88 96 GLY A O 1
ATOM 810 N N . TYR A 1 97 ? 14.445 2.466 -16.820 1.00 86.06 97 TYR A N 1
ATOM 811 C CA . TYR A 1 97 ? 14.727 1.100 -17.261 1.00 86.06 97 TYR A CA 1
ATOM 812 C C . TYR A 1 97 ? 13.871 0.053 -16.538 1.00 86.06 97 TYR A C 1
ATOM 814 O O . TYR A 1 97 ? 13.227 -0.767 -17.182 1.00 86.06 97 TYR A O 1
ATOM 822 N N . GLN A 1 98 ? 13.798 0.119 -15.204 1.00 85.38 98 GLN A N 1
ATOM 823 C CA . GLN A 1 98 ? 13.080 -0.877 -14.398 1.00 85.38 98 GLN A CA 1
ATOM 824 C C . GLN A 1 98 ? 11.575 -0.908 -14.708 1.00 85.38 98 GLN A C 1
ATOM 826 O O . GLN A 1 98 ? 11.005 -1.979 -14.898 1.00 85.38 98 GLN A O 1
ATOM 831 N N . ILE A 1 99 ? 10.935 0.264 -14.816 1.00 87.38 99 ILE A N 1
ATOM 832 C CA . ILE A 1 99 ? 9.507 0.368 -15.162 1.00 87.38 99 ILE A CA 1
ATOM 833 C C . ILE A 1 99 ? 9.271 -0.124 -16.589 1.00 87.38 99 ILE A C 1
ATOM 835 O O . ILE A 1 99 ? 8.315 -0.851 -16.832 1.00 87.38 99 ILE A O 1
ATOM 839 N N . VAL A 1 100 ? 10.132 0.256 -17.535 1.00 90.19 100 VAL A N 1
ATOM 840 C CA . VAL A 1 100 ? 9.981 -0.150 -18.937 1.00 90.19 100 VAL A CA 1
ATOM 841 C C . VAL A 1 100 ? 10.113 -1.665 -19.089 1.00 90.19 100 VAL A C 1
ATOM 843 O O . VAL A 1 100 ? 9.255 -2.278 -19.719 1.00 90.19 100 VAL A O 1
ATOM 846 N N . GLN A 1 101 ? 11.120 -2.282 -18.463 1.00 89.69 101 GLN A N 1
ATOM 847 C CA . GLN A 1 101 ? 11.286 -3.737 -18.502 1.00 89.69 101 GLN A CA 1
ATOM 848 C C . GLN A 1 101 ? 10.129 -4.468 -17.825 1.00 89.69 101 GLN A C 1
ATOM 850 O O . GLN A 1 101 ? 9.637 -5.458 -18.353 1.00 89.69 101 GLN A O 1
ATOM 855 N N . SER A 1 102 ? 9.625 -3.933 -16.712 1.00 89.75 102 SER A N 1
ATOM 856 C CA . SER A 1 102 ? 8.406 -4.434 -16.078 1.00 89.75 102 SER A CA 1
ATOM 857 C C . SER A 1 102 ? 7.217 -4.461 -17.045 1.00 89.75 102 SER A C 1
ATOM 859 O O . SER A 1 102 ? 6.526 -5.472 -17.151 1.00 89.75 102 SER A O 1
ATOM 861 N N . LEU A 1 103 ? 6.991 -3.375 -17.789 1.00 91.50 103 LEU A N 1
ATOM 862 C CA . LEU A 1 103 ? 5.896 -3.299 -18.759 1.00 91.50 103 LEU A CA 1
ATOM 863 C C . LEU A 1 103 ? 6.099 -4.258 -19.942 1.00 91.50 103 LEU A C 1
ATOM 865 O O . LEU A 1 103 ? 5.128 -4.865 -20.403 1.00 91.50 103 LEU A O 1
ATOM 869 N N . PHE A 1 104 ? 7.338 -4.431 -20.412 1.00 91.56 104 PHE A N 1
ATOM 870 C CA . PHE A 1 104 ? 7.649 -5.418 -21.447 1.00 91.56 104 PHE A CA 1
ATOM 871 C C . PHE A 1 104 ? 7.404 -6.848 -20.971 1.00 91.56 104 PHE A C 1
ATOM 873 O O . PHE A 1 104 ? 6.746 -7.593 -21.688 1.00 91.56 104 PHE A O 1
ATOM 880 N N . ALA A 1 105 ? 7.841 -7.205 -19.763 1.00 90.56 105 ALA A N 1
ATOM 881 C CA . ALA A 1 105 ? 7.631 -8.528 -19.180 1.00 90.56 105 ALA A CA 1
ATOM 882 C C . ALA A 1 105 ? 6.135 -8.866 -19.044 1.00 90.56 105 ALA A C 1
ATOM 884 O O . ALA A 1 105 ? 5.684 -9.916 -19.501 1.00 90.56 105 ALA A O 1
ATOM 885 N N . ILE A 1 106 ? 5.333 -7.926 -18.524 1.00 92.06 106 ILE A N 1
ATOM 886 C CA . ILE A 1 106 ? 3.871 -8.086 -18.425 1.00 92.06 106 ILE A CA 1
ATOM 887 C C . ILE A 1 106 ? 3.246 -8.289 -19.812 1.00 92.06 106 ILE A C 1
ATOM 889 O O . ILE A 1 106 ? 2.332 -9.096 -19.971 1.00 92.06 106 ILE A O 1
ATOM 893 N N . THR A 1 107 ? 3.738 -7.571 -20.824 1.00 91.50 107 THR A N 1
ATOM 894 C CA . THR A 1 107 ? 3.233 -7.693 -22.198 1.00 91.50 107 THR A CA 1
ATOM 895 C C . THR A 1 107 ? 3.654 -9.017 -22.843 1.00 91.50 107 THR A C 1
ATOM 897 O O . THR A 1 107 ? 2.844 -9.647 -23.521 1.00 91.50 107 THR A O 1
ATOM 900 N N . ALA A 1 108 ? 4.891 -9.462 -22.614 1.00 91.19 108 ALA A N 1
ATOM 901 C CA . ALA A 1 108 ? 5.446 -10.697 -23.163 1.00 91.19 108 ALA A CA 1
ATOM 902 C C . ALA A 1 108 ? 4.712 -11.949 -22.662 1.00 91.19 108 ALA A C 1
ATOM 904 O O . ALA A 1 108 ? 4.546 -12.900 -23.424 1.00 91.19 108 ALA A O 1
ATOM 905 N N . GLY A 1 109 ? 4.211 -11.930 -21.422 1.00 90.25 109 GLY A N 1
ATOM 906 C CA . GLY A 1 109 ? 3.416 -13.029 -20.875 1.00 90.25 109 GLY A CA 1
ATOM 907 C C . GLY A 1 109 ? 2.057 -13.233 -21.553 1.00 90.25 109 GLY A C 1
ATOM 908 O O . GLY A 1 109 ? 1.498 -14.328 -21.505 1.00 90.25 109 GLY A O 1
ATOM 909 N N . GLY A 1 110 ? 1.491 -12.221 -22.218 1.00 93.25 110 GLY A N 1
ATOM 910 C CA . GLY A 1 110 ? 0.167 -12.335 -22.839 1.00 93.25 110 GLY A CA 1
ATOM 911 C C . GLY A 1 110 ? -0.912 -12.828 -21.857 1.00 93.25 110 GLY A C 1
ATOM 912 O O . GLY A 1 110 ? -0.905 -12.498 -20.672 1.00 93.25 110 GLY A O 1
ATOM 913 N N . PHE A 1 111 ? -1.870 -13.632 -22.329 1.00 94.50 111 PHE A N 1
ATOM 914 C CA . PHE A 1 111 ? -2.949 -14.146 -21.469 1.00 94.50 111 PHE A CA 1
ATOM 915 C C . PHE A 1 111 ? -2.530 -15.326 -20.579 1.00 94.50 111 PHE A C 1
ATOM 917 O O . PHE A 1 111 ? -2.992 -15.412 -19.441 1.00 94.50 111 PHE A O 1
ATOM 924 N N . PHE A 1 112 ? -1.675 -16.218 -21.090 1.00 94.06 112 PHE A N 1
ATOM 925 C CA . PHE A 1 112 ? -1.370 -17.523 -20.480 1.00 94.06 112 PHE A CA 1
ATOM 926 C C . PHE A 1 112 ? 0.045 -17.646 -19.906 1.00 94.06 112 PHE A C 1
ATOM 928 O O . PHE A 1 112 ? 0.340 -18.635 -19.240 1.00 94.06 112 PHE A O 1
ATOM 935 N N . GLY A 1 113 ? 0.895 -16.650 -20.134 1.00 93.75 113 GLY A N 1
ATOM 936 C CA . GLY A 1 113 ? 2.289 -16.654 -19.723 1.00 93.75 113 GLY A CA 1
ATOM 937 C C . GLY A 1 113 ? 3.204 -17.283 -20.762 1.00 93.75 113 GLY A C 1
ATOM 938 O O . GLY A 1 113 ? 2.763 -17.968 -21.689 1.00 93.75 113 GLY A O 1
ATOM 939 N N . THR A 1 114 ? 4.499 -17.057 -20.588 1.00 92.19 114 THR A N 1
ATOM 940 C CA . THR A 1 114 ? 5.563 -17.739 -21.337 1.00 92.19 114 THR A CA 1
ATOM 941 C C . THR A 1 114 ? 5.826 -19.157 -20.813 1.00 92.19 114 THR A C 1
ATOM 943 O O . THR A 1 114 ? 6.412 -19.973 -21.524 1.00 92.19 114 THR A O 1
ATOM 946 N N . GLY A 1 115 ? 5.348 -19.468 -19.602 1.00 88.81 115 GLY A N 1
ATOM 947 C CA . GLY A 1 115 ? 5.581 -20.711 -18.870 1.00 88.81 115 GLY A CA 1
ATOM 948 C C . GLY A 1 115 ? 6.519 -20.510 -17.676 1.00 88.81 115 GLY A C 1
ATOM 949 O O . GLY A 1 115 ? 7.430 -19.685 -17.712 1.00 88.81 115 GLY A O 1
ATOM 950 N N . LEU A 1 116 ? 6.294 -21.277 -16.603 1.00 87.88 116 LEU A N 1
ATOM 951 C CA . LEU A 1 116 ? 7.073 -21.180 -15.360 1.00 87.88 116 LEU A CA 1
ATOM 952 C C . LEU A 1 116 ? 8.566 -21.420 -15.618 1.00 87.88 116 LEU A C 1
ATOM 954 O O . LEU A 1 116 ? 8.941 -22.464 -16.154 1.00 87.88 116 LEU A O 1
ATOM 958 N N . GLY A 1 117 ? 9.402 -20.457 -15.228 1.00 83.50 117 GLY A N 1
ATOM 959 C CA . GLY A 1 117 ? 10.849 -20.478 -15.465 1.00 83.50 117 GLY A CA 1
ATOM 960 C C . GLY A 1 117 ? 11.280 -20.382 -16.937 1.00 83.50 117 GLY A C 1
ATOM 961 O O . GLY A 1 117 ? 12.459 -20.574 -17.226 1.00 83.50 117 GLY A O 1
ATOM 962 N N . LEU A 1 118 ? 10.352 -20.119 -17.866 1.00 83.69 118 LEU A N 1
ATOM 963 C CA . LEU A 1 118 ? 10.639 -19.887 -19.290 1.00 83.69 118 LEU A CA 1
ATOM 964 C C . LEU A 1 118 ? 10.649 -18.392 -19.654 1.00 83.69 118 LEU A C 1
ATOM 966 O O . LEU A 1 118 ? 10.993 -18.034 -20.782 1.00 83.69 118 LEU A O 1
ATOM 970 N N . GLY A 1 119 ? 10.256 -17.523 -18.718 1.00 80.25 119 GLY A N 1
ATOM 971 C CA . GLY A 1 119 ? 10.433 -16.077 -18.823 1.00 80.25 119 GLY A CA 1
ATOM 972 C C . GLY A 1 119 ? 11.885 -15.654 -18.605 1.00 80.25 119 GLY A C 1
ATOM 973 O O . GLY A 1 119 ? 12.745 -16.458 -18.248 1.00 80.25 119 GLY A O 1
ATOM 974 N N . ASN A 1 120 ? 12.154 -14.365 -18.792 1.00 82.31 120 ASN A N 1
ATOM 975 C CA . ASN A 1 120 ? 13.444 -13.760 -18.478 1.00 82.31 120 ASN A CA 1
ATOM 976 C C . ASN A 1 120 ? 13.280 -12.603 -17.468 1.00 82.31 120 ASN A C 1
ATOM 978 O O . ASN A 1 120 ? 13.693 -11.469 -17.750 1.00 82.31 120 ASN A O 1
ATOM 982 N N . PRO A 1 121 ? 12.721 -12.871 -16.269 1.00 73.62 121 PRO A N 1
ATOM 983 C CA . PRO A 1 121 ? 12.447 -11.839 -15.268 1.00 73.62 121 PRO A CA 1
ATOM 984 C C . PRO A 1 121 ? 13.722 -11.155 -14.753 1.00 73.62 121 PRO A C 1
ATOM 986 O O . PRO A 1 121 ? 13.670 -10.017 -14.284 1.00 73.62 121 PRO A O 1
ATOM 989 N N . ASP A 1 122 ? 14.878 -11.808 -14.896 1.00 76.50 122 ASP A N 1
ATOM 990 C CA . ASP A 1 122 ? 16.193 -11.291 -14.503 1.00 76.50 122 ASP A CA 1
ATOM 991 C C . ASP A 1 122 ? 16.617 -10.037 -15.287 1.00 76.50 122 ASP A C 1
ATOM 993 O O . ASP A 1 122 ? 17.498 -9.294 -14.845 1.00 76.50 122 ASP A O 1
ATOM 997 N N . TYR A 1 123 ? 15.974 -9.740 -16.425 1.00 75.31 123 TYR A N 1
ATOM 998 C CA . TYR A 1 123 ? 16.190 -8.476 -17.135 1.00 75.31 123 TYR A CA 1
ATOM 999 C C . TYR A 1 123 ? 15.653 -7.256 -16.378 1.00 75.31 123 TYR A C 1
ATOM 1001 O O . TYR A 1 123 ? 16.060 -6.130 -16.690 1.00 75.31 123 TYR A O 1
ATOM 1009 N N . ILE A 1 124 ? 14.774 -7.452 -15.386 1.00 77.25 124 ILE A N 1
ATOM 1010 C CA . ILE A 1 124 ? 14.260 -6.395 -14.515 1.00 77.25 124 ILE A CA 1
ATOM 1011 C C . ILE A 1 124 ? 15.173 -6.280 -13.280 1.00 77.25 124 ILE A C 1
ATOM 1013 O O . ILE A 1 124 ? 15.199 -7.167 -12.425 1.00 77.25 124 ILE A O 1
ATOM 1017 N N . PRO A 1 125 ? 15.903 -5.166 -13.098 1.00 64.88 125 PRO A N 1
ATOM 1018 C CA . PRO A 1 125 ? 16.709 -4.979 -11.902 1.00 64.88 125 PRO A CA 1
ATOM 1019 C C . PRO A 1 125 ? 15.810 -4.935 -10.667 1.00 64.88 125 PRO A C 1
ATOM 1021 O O . PRO A 1 125 ? 14.854 -4.157 -10.623 1.00 64.88 125 PRO A O 1
ATOM 1024 N N . VAL A 1 126 ? 16.166 -5.707 -9.638 1.00 69.31 126 VAL A N 1
ATOM 1025 C CA . VAL A 1 126 ? 15.405 -5.833 -8.381 1.00 69.31 126 VAL A CA 1
ATOM 1026 C C . VAL A 1 126 ? 14.022 -6.493 -8.575 1.00 69.31 126 VAL A C 1
ATOM 1028 O O . VAL A 1 126 ? 13.059 -6.189 -7.866 1.00 69.31 126 VAL A O 1
ATOM 1031 N N . VAL A 1 127 ? 13.923 -7.438 -9.521 1.00 72.19 127 VAL A N 1
ATOM 1032 C CA . VAL A 1 127 ? 12.677 -8.163 -9.815 1.00 72.19 127 VAL A CA 1
ATOM 1033 C C . VAL A 1 127 ? 12.099 -8.884 -8.605 1.00 72.19 127 VAL A C 1
ATOM 1035 O O . VAL A 1 127 ? 10.896 -8.862 -8.389 1.00 72.19 127 VAL A O 1
ATOM 1038 N N . HIS A 1 128 ? 12.942 -9.458 -7.750 1.00 70.12 128 HIS A N 1
ATOM 1039 C CA . HIS A 1 128 ? 12.459 -10.277 -6.641 1.00 70.12 128 HIS A CA 1
ATOM 1040 C C . HIS A 1 128 ? 11.803 -9.479 -5.505 1.00 70.12 128 HIS A C 1
ATOM 1042 O O . HIS A 1 128 ? 11.097 -10.076 -4.695 1.00 70.12 128 HIS A O 1
ATOM 1048 N N . THR A 1 129 ? 12.005 -8.158 -5.420 1.00 73.88 129 THR A N 1
ATOM 1049 C CA . THR A 1 129 ? 11.379 -7.330 -4.374 1.00 73.88 129 THR A CA 1
ATOM 1050 C C . THR A 1 129 ? 10.256 -6.477 -4.951 1.00 73.88 129 THR A C 1
ATOM 1052 O O . THR A 1 129 ? 9.095 -6.704 -4.622 1.00 73.88 129 THR A O 1
ATOM 1055 N N . ASP A 1 130 ? 10.564 -5.547 -5.851 1.00 74.44 130 ASP A N 1
ATOM 1056 C CA . ASP A 1 130 ? 9.646 -4.451 -6.190 1.00 74.44 130 ASP A CA 1
ATOM 1057 C C . ASP A 1 130 ? 8.835 -4.743 -7.460 1.00 74.44 130 ASP A C 1
ATOM 1059 O O . ASP A 1 130 ? 7.780 -4.148 -7.672 1.00 74.44 130 ASP A O 1
ATOM 1063 N N . PHE A 1 131 ? 9.297 -5.697 -8.277 1.00 83.69 131 PHE A N 1
ATOM 1064 C CA . PHE A 1 131 ? 8.693 -6.065 -9.562 1.00 83.69 131 PHE A CA 1
ATOM 1065 C C . PHE A 1 131 ? 8.347 -7.553 -9.667 1.00 83.69 131 PHE A C 1
ATOM 1067 O O . PHE A 1 131 ? 8.186 -8.083 -10.765 1.00 83.69 131 PHE A O 1
ATOM 1074 N N . ILE A 1 132 ? 8.174 -8.237 -8.532 1.00 87.44 132 ILE A N 1
ATOM 1075 C CA . ILE A 1 132 ? 7.880 -9.678 -8.526 1.00 87.44 132 ILE A CA 1
ATOM 1076 C C . ILE A 1 132 ? 6.555 -9.970 -9.238 1.00 87.44 132 ILE A C 1
ATOM 1078 O O . ILE A 1 132 ? 6.391 -10.999 -9.884 1.00 87.44 132 ILE A O 1
ATOM 1082 N N . PHE A 1 133 ? 5.624 -9.014 -9.189 1.00 91.44 133 PHE A N 1
ATOM 1083 C CA . PHE A 1 133 ? 4.368 -9.085 -9.921 1.00 91.44 133 PHE A CA 1
ATOM 1084 C C . PHE A 1 133 ? 4.570 -9.096 -11.445 1.00 91.44 133 PHE A C 1
ATOM 1086 O O . PHE A 1 133 ? 3.836 -9.786 -12.144 1.00 91.44 133 PHE A O 1
ATOM 1093 N N . SER A 1 134 ? 5.576 -8.390 -11.969 1.00 91.44 134 SER A N 1
ATOM 1094 C CA . SER A 1 134 ? 5.902 -8.395 -13.401 1.00 91.44 134 SER A CA 1
ATOM 1095 C C . SER A 1 134 ? 6.407 -9.758 -13.852 1.00 91.44 134 SER A C 1
ATOM 1097 O O . SER A 1 134 ? 5.959 -10.243 -14.884 1.00 91.44 134 SER A O 1
ATOM 1099 N N . ALA A 1 135 ? 7.263 -10.397 -13.048 1.00 91.00 135 ALA A N 1
ATOM 1100 C CA . ALA A 1 135 ? 7.741 -11.755 -13.304 1.00 91.00 135 ALA A CA 1
ATOM 1101 C C . ALA A 1 135 ? 6.592 -12.775 -13.299 1.00 91.00 135 ALA A C 1
ATOM 1103 O O . ALA A 1 135 ? 6.496 -13.612 -14.191 1.00 91.00 135 ALA A O 1
ATOM 1104 N N . ILE A 1 136 ? 5.664 -12.660 -12.340 1.00 91.50 136 ILE A N 1
ATOM 1105 C CA . ILE A 1 136 ? 4.460 -13.504 -12.302 1.00 91.50 136 ILE A CA 1
ATOM 1106 C C . ILE A 1 136 ? 3.624 -13.311 -13.572 1.00 91.50 136 ILE A C 1
ATOM 1108 O O . ILE A 1 136 ? 3.174 -14.288 -14.165 1.00 91.50 136 ILE A O 1
ATOM 1112 N N . CYS A 1 137 ? 3.414 -12.067 -14.005 1.00 94.12 137 CYS A N 1
ATOM 1113 C CA . CYS A 1 137 ? 2.678 -11.780 -15.236 1.00 94.12 137 CYS A CA 1
ATOM 1114 C C . CYS A 1 137 ? 3.405 -12.276 -16.493 1.00 94.12 137 CYS A C 1
ATOM 1116 O O . CYS A 1 137 ? 2.739 -12.688 -17.435 1.00 94.12 137 CYS A O 1
ATOM 1118 N N . GLU A 1 138 ? 4.736 -12.260 -16.521 1.00 94.25 138 GLU A N 1
ATOM 1119 C CA . GLU A 1 138 ? 5.523 -12.799 -17.632 1.00 94.25 138 GLU A CA 1
ATOM 1120 C C . GLU A 1 138 ? 5.363 -14.322 -17.731 1.00 94.25 138 GLU A C 1
ATOM 1122 O O . GLU A 1 138 ? 4.980 -14.843 -18.776 1.00 94.25 138 GLU A O 1
ATOM 1127 N N . GLU A 1 139 ? 5.576 -15.039 -16.628 1.00 93.56 139 GLU A N 1
ATOM 1128 C CA . GLU A 1 139 ? 5.592 -16.504 -16.630 1.00 93.56 139 GLU A CA 1
ATOM 1129 C C . GLU A 1 139 ? 4.195 -17.135 -16.623 1.00 93.56 139 GLU A C 1
ATOM 1131 O O . GLU A 1 139 ? 3.986 -18.172 -17.254 1.00 93.56 139 GLU A O 1
ATOM 1136 N N . MET A 1 140 ? 3.233 -16.526 -15.921 1.00 93.50 140 MET A N 1
ATOM 1137 C CA . MET A 1 140 ? 1.872 -17.055 -15.723 1.00 93.50 140 MET A CA 1
ATOM 1138 C C . MET A 1 140 ? 0.789 -16.261 -16.473 1.00 93.50 140 MET A C 1
ATOM 1140 O O . MET A 1 140 ? -0.395 -16.608 -16.412 1.00 93.50 140 MET A O 1
ATOM 1144 N N . GLY A 1 141 ? 1.170 -15.182 -17.157 1.00 94.81 141 GLY A N 1
ATOM 1145 C CA . GLY A 1 141 ? 0.271 -14.364 -17.963 1.00 94.81 141 GLY A CA 1
ATOM 1146 C C . GLY A 1 141 ? -0.677 -13.491 -17.149 1.00 94.81 141 GLY A C 1
ATOM 1147 O O . GLY A 1 141 ? -0.659 -13.444 -15.913 1.00 94.81 141 GLY A O 1
ATOM 1148 N N . LEU A 1 142 ? -1.579 -12.827 -17.874 1.00 94.69 142 LEU A N 1
ATOM 1149 C CA . LEU A 1 142 ? -2.636 -12.002 -17.296 1.00 94.69 142 LEU A CA 1
ATOM 1150 C C . LEU A 1 142 ? -3.491 -12.780 -16.288 1.00 94.69 142 LEU A C 1
ATOM 1152 O O . LEU A 1 142 ? -3.823 -12.239 -15.235 1.00 94.69 142 LEU A O 1
ATOM 1156 N N . PHE A 1 143 ? -3.836 -14.041 -16.573 1.00 95.38 143 PHE A N 1
ATOM 1157 C CA . PHE A 1 143 ? -4.650 -14.838 -15.652 1.00 95.38 143 PHE A CA 1
ATOM 1158 C C . PHE A 1 143 ? -3.918 -15.152 -14.344 1.00 95.38 143 PHE A C 1
ATOM 1160 O O . PHE A 1 143 ? -4.544 -15.099 -13.284 1.00 95.38 143 PHE A O 1
ATOM 1167 N N . GLY A 1 144 ? -2.605 -15.401 -14.390 1.00 94.50 144 GLY A N 1
ATOM 1168 C CA . GLY A 1 144 ? -1.781 -15.536 -13.189 1.00 94.50 144 GLY A CA 1
ATOM 1169 C C . GLY A 1 144 ? -1.762 -14.252 -12.359 1.00 94.50 144 GLY A C 1
ATOM 1170 O O . GLY A 1 144 ? -2.061 -14.282 -11.163 1.00 94.50 144 GLY A O 1
ATOM 1171 N N . GLY A 1 145 ? -1.519 -13.106 -13.003 1.00 94.44 145 GLY A N 1
ATOM 1172 C CA . GLY A 1 145 ? -1.576 -11.795 -12.347 1.00 94.44 145 GLY A CA 1
ATOM 1173 C C . GLY A 1 145 ? -2.948 -11.497 -11.726 1.00 94.44 145 GLY A C 1
ATOM 1174 O O . GLY A 1 145 ? -3.038 -11.079 -10.568 1.00 94.44 145 GLY A O 1
ATOM 1175 N N . MET A 1 146 ? -4.036 -11.780 -12.450 1.00 95.25 146 MET A N 1
ATOM 1176 C CA . MET A 1 146 ? -5.409 -11.639 -11.948 1.00 95.25 146 MET A CA 1
ATOM 1177 C C . MET A 1 146 ? -5.690 -12.563 -10.762 1.00 95.25 146 MET A C 1
ATOM 1179 O O . MET A 1 146 ? -6.336 -12.132 -9.807 1.00 95.25 146 MET A O 1
ATOM 1183 N N . ALA A 1 147 ? -5.203 -13.806 -10.789 1.00 95.81 147 ALA A N 1
ATOM 1184 C CA . ALA A 1 147 ? -5.352 -14.736 -9.676 1.00 95.81 147 ALA A CA 1
ATOM 1185 C C . ALA A 1 147 ? -4.665 -14.201 -8.409 1.00 95.81 147 ALA A C 1
ATOM 1187 O O . ALA A 1 147 ? -5.268 -14.226 -7.336 1.00 95.81 147 ALA A O 1
ATOM 1188 N N . VAL A 1 148 ? -3.459 -13.633 -8.528 1.00 95.00 148 VAL A N 1
ATOM 1189 C CA . VAL A 1 148 ? -2.760 -12.992 -7.400 1.00 95.00 148 VAL A CA 1
ATOM 1190 C C . VAL A 1 148 ? -3.567 -11.821 -6.839 1.00 95.00 148 VAL A C 1
ATOM 1192 O O . VAL A 1 148 ? -3.805 -11.760 -5.631 1.00 95.00 148 VAL A O 1
ATOM 1195 N N . VAL A 1 149 ? -4.052 -10.917 -7.695 1.00 95.25 149 VAL A N 1
ATOM 1196 C CA . VAL A 1 149 ? -4.892 -9.787 -7.260 1.00 95.25 149 VAL A CA 1
ATOM 1197 C C . VAL A 1 149 ? -6.174 -10.281 -6.579 1.00 95.25 149 VAL A C 1
ATOM 1199 O O . VAL A 1 149 ? -6.572 -9.742 -5.544 1.00 95.25 149 VAL A O 1
ATOM 1202 N N . LEU A 1 150 ? -6.796 -11.337 -7.107 1.00 96.56 150 LEU A N 1
ATOM 1203 C CA . LEU A 1 150 ? -7.995 -11.939 -6.530 1.00 96.56 150 LEU A CA 1
ATOM 1204 C C . LEU A 1 150 ? -7.726 -12.545 -5.144 1.00 96.56 150 LEU A C 1
ATOM 1206 O O . LEU A 1 150 ? -8.554 -12.388 -4.247 1.00 96.56 150 LEU A O 1
ATOM 1210 N N . LEU A 1 151 ? -6.571 -13.181 -4.929 1.00 96.31 151 LEU A N 1
ATOM 1211 C CA . LEU A 1 151 ? -6.182 -13.699 -3.614 1.00 96.31 151 LEU A CA 1
ATOM 1212 C C . LEU A 1 151 ? -6.066 -12.575 -2.575 1.00 96.31 151 LEU A C 1
ATOM 1214 O O . LEU A 1 151 ? -6.612 -12.707 -1.476 1.00 96.31 151 LEU A O 1
ATOM 1218 N N . TYR A 1 152 ? -5.446 -11.443 -2.925 1.00 96.00 152 TYR A N 1
ATOM 1219 C CA . TYR A 1 152 ? -5.428 -10.276 -2.034 1.00 96.00 152 TYR A CA 1
ATOM 1220 C C . TYR A 1 152 ? -6.818 -9.688 -1.818 1.00 96.00 152 TYR A C 1
ATOM 1222 O O . TYR A 1 152 ? -7.142 -9.299 -0.697 1.00 96.00 152 TYR A O 1
ATOM 1230 N N . PHE A 1 153 ? -7.664 -9.652 -2.850 1.00 96.31 153 PHE A N 1
ATOM 1231 C CA . PHE A 1 153 ? -9.043 -9.194 -2.702 1.00 96.31 153 PHE A CA 1
ATOM 1232 C C . PHE A 1 153 ? -9.817 -10.063 -1.702 1.00 96.31 153 PHE A C 1
ATOM 1234 O O . PHE A 1 153 ? -10.477 -9.533 -0.808 1.00 96.31 153 PHE A O 1
ATOM 1241 N N . ILE A 1 154 ? -9.685 -11.390 -1.792 1.00 96.94 154 ILE A N 1
ATOM 1242 C CA . ILE A 1 154 ? -10.289 -12.332 -0.841 1.00 96.94 154 ILE A CA 1
ATOM 1243 C C . ILE A 1 154 ? -9.733 -12.108 0.571 1.00 96.94 154 ILE A C 1
ATOM 1245 O O . ILE A 1 154 ? -10.512 -12.064 1.527 1.00 96.94 154 ILE A O 1
ATOM 1249 N N . LEU A 1 155 ? -8.414 -11.937 0.713 1.00 95.81 155 LEU A N 1
ATOM 1250 C CA . LEU A 1 155 ? -7.766 -11.663 1.999 1.00 95.81 155 LEU A CA 1
ATOM 1251 C C . LEU A 1 155 ? -8.317 -10.382 2.641 1.00 95.81 155 LEU A C 1
ATOM 1253 O O . LEU A 1 155 ? -8.720 -10.394 3.804 1.00 95.81 155 LEU A O 1
ATOM 1257 N N . VAL A 1 156 ? -8.388 -9.296 1.873 1.00 96.81 156 VAL A N 1
ATOM 1258 C CA . VAL A 1 156 ? -8.900 -7.996 2.323 1.00 96.81 156 VAL A CA 1
ATOM 1259 C C . VAL A 1 156 ? -10.386 -8.087 2.670 1.00 96.81 156 VAL A C 1
ATOM 1261 O O . VAL A 1 156 ? -10.804 -7.614 3.726 1.00 96.81 156 VAL A O 1
ATOM 1264 N N . TYR A 1 157 ? -11.188 -8.754 1.838 1.00 96.44 157 TYR A N 1
ATOM 1265 C CA . TYR A 1 157 ? -12.606 -8.990 2.106 1.00 96.44 157 TYR A CA 1
ATOM 1266 C C . TYR A 1 157 ? -12.820 -9.750 3.424 1.00 96.44 157 TYR A C 1
ATOM 1268 O O . TYR A 1 157 ? -13.629 -9.341 4.262 1.00 96.44 157 TYR A O 1
ATOM 1276 N N . ARG A 1 158 ? -12.065 -10.835 3.644 1.00 95.00 158 ARG A N 1
ATOM 1277 C CA . ARG A 1 158 ? -12.097 -11.602 4.898 1.00 95.00 158 ARG A CA 1
ATOM 1278 C C . ARG A 1 158 ? -11.657 -10.750 6.088 1.00 95.00 158 ARG A C 1
ATOM 1280 O O . ARG A 1 158 ? -12.322 -10.794 7.119 1.00 95.00 158 ARG A O 1
ATOM 1287 N N . GLY A 1 159 ? -10.601 -9.953 5.937 1.00 95.56 159 GLY A N 1
ATOM 1288 C CA . GLY A 1 159 ? -10.120 -9.035 6.969 1.00 95.56 159 GLY A CA 1
ATOM 1289 C C . GLY A 1 159 ? -11.171 -8.001 7.383 1.00 95.56 159 GLY A C 1
ATOM 1290 O O . GLY A 1 159 ? -11.437 -7.828 8.574 1.00 95.56 159 GLY A O 1
ATOM 1291 N N . PHE A 1 160 ? -11.867 -7.399 6.414 1.00 94.94 160 PHE A N 1
ATOM 1292 C CA . PHE A 1 160 ? -12.986 -6.501 6.701 1.00 94.94 160 PHE A CA 1
ATOM 1293 C C . PHE A 1 160 ? -14.128 -7.229 7.404 1.00 94.94 160 PHE A C 1
ATOM 1295 O O . PHE A 1 160 ? -14.668 -6.700 8.373 1.00 94.94 160 PHE A O 1
ATOM 1302 N N . LYS A 1 161 ? -14.476 -8.448 6.971 1.00 94.19 161 LYS A N 1
ATOM 1303 C CA . LYS A 1 161 ? -15.504 -9.254 7.643 1.00 94.19 161 LYS A CA 1
ATOM 1304 C C . LYS A 1 161 ? -15.163 -9.470 9.123 1.00 94.19 161 LYS A C 1
ATOM 1306 O O . LYS A 1 161 ? -16.023 -9.225 9.961 1.00 94.19 161 LYS A O 1
ATOM 1311 N N . ILE A 1 162 ? -13.915 -9.829 9.432 1.00 92.75 162 ILE A N 1
ATOM 1312 C CA . ILE A 1 162 ? -13.423 -9.993 10.811 1.00 92.75 162 ILE A CA 1
ATOM 1313 C C . ILE A 1 162 ? -13.523 -8.674 11.591 1.00 92.75 162 ILE A C 1
ATOM 1315 O O . ILE A 1 162 ? -14.000 -8.645 12.722 1.00 92.75 162 ILE A O 1
ATOM 1319 N N . ALA A 1 163 ? -13.111 -7.549 11.001 1.00 91.94 163 ALA A N 1
ATOM 1320 C CA . ALA A 1 163 ? -13.217 -6.255 11.674 1.00 91.94 163 ALA A CA 1
ATOM 1321 C C . ALA A 1 163 ? -14.680 -5.908 12.018 1.00 91.94 163 ALA A C 1
ATOM 1323 O O . ALA A 1 163 ? -14.970 -5.409 13.105 1.00 91.94 163 ALA A O 1
ATOM 1324 N N . LEU A 1 164 ? -15.627 -6.205 11.126 1.00 89.62 164 LEU A N 1
ATOM 1325 C CA . LEU A 1 164 ? -17.043 -5.897 11.331 1.00 89.62 164 LEU A CA 1
ATOM 1326 C C . LEU A 1 164 ? -17.702 -6.721 12.446 1.00 89.62 164 LEU A C 1
ATOM 1328 O O . LEU A 1 164 ? -18.627 -6.220 13.086 1.00 89.62 164 LEU A O 1
ATOM 1332 N N . THR A 1 165 ? -17.237 -7.945 12.695 1.00 88.88 165 THR A N 1
ATOM 1333 C CA . THR A 1 165 ? -17.843 -8.873 13.665 1.00 88.88 165 THR A CA 1
ATOM 1334 C C . THR A 1 165 ? -17.349 -8.650 15.096 1.00 88.88 165 THR A C 1
ATOM 1336 O O . THR A 1 165 ? -18.05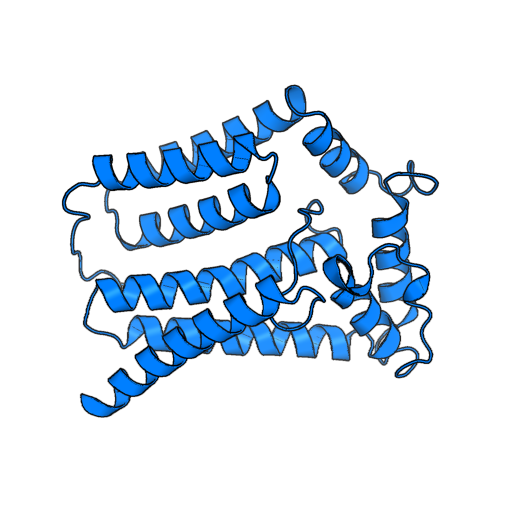5 -8.952 16.061 1.00 88.88 165 THR A O 1
ATOM 1339 N N . ILE A 1 166 ? -16.167 -8.054 15.264 1.00 89.31 166 ILE A N 1
ATOM 1340 C CA . ILE A 1 166 ? -15.582 -7.764 16.575 1.00 89.31 166 ILE A CA 1
ATOM 1341 C C . ILE A 1 166 ? -16.377 -6.669 17.312 1.00 89.31 166 ILE A C 1
ATOM 1343 O O . ILE A 1 166 ? -16.624 -5.579 16.791 1.00 89.31 166 ILE A O 1
ATOM 1347 N N . LYS A 1 167 ? -16.729 -6.933 18.578 1.00 85.69 167 LYS A N 1
ATOM 1348 C CA . LYS A 1 167 ? -17.416 -5.964 19.456 1.00 85.69 167 LYS A CA 1
ATOM 1349 C C . LYS A 1 167 ? -16.468 -4.928 20.066 1.00 85.69 167 LYS A C 1
ATOM 1351 O O . LYS A 1 167 ? -16.829 -3.762 20.179 1.00 85.69 167 LYS A O 1
ATOM 1356 N N . ASP A 1 168 ? -15.268 -5.356 20.452 1.00 87.75 168 ASP A N 1
ATOM 1357 C CA . ASP A 1 168 ? -14.257 -4.500 21.076 1.00 87.75 168 ASP A CA 1
ATOM 1358 C C . ASP A 1 168 ? -13.651 -3.509 20.067 1.00 87.75 168 ASP A C 1
ATOM 1360 O O . ASP A 1 168 ? -13.116 -3.906 19.029 1.00 87.75 168 ASP A O 1
ATOM 1364 N N . THR A 1 169 ? -13.728 -2.212 20.368 1.00 85.31 169 THR A N 1
ATOM 1365 C CA . THR A 1 169 ? -13.293 -1.147 19.453 1.00 85.31 169 THR A CA 1
ATOM 1366 C C . THR A 1 169 ? -11.805 -1.219 19.139 1.00 85.31 169 THR A C 1
ATOM 1368 O O . THR A 1 169 ? -11.421 -1.039 17.986 1.00 85.31 169 THR A O 1
ATOM 1371 N N . PHE A 1 170 ? -10.960 -1.504 20.133 1.00 87.81 170 PHE A N 1
ATOM 1372 C CA . PHE A 1 170 ? -9.517 -1.572 19.928 1.00 87.81 170 PHE A CA 1
ATOM 1373 C C . PHE A 1 170 ? -9.162 -2.721 18.980 1.00 87.81 170 PHE A C 1
ATOM 1375 O O . PHE A 1 170 ? -8.499 -2.508 17.965 1.00 87.81 170 PHE A O 1
ATOM 1382 N N . LYS A 1 171 ? -9.685 -3.922 19.243 1.00 91.38 171 LYS A N 1
ATOM 1383 C CA . LYS A 1 171 ? -9.496 -5.094 18.375 1.00 91.38 171 LYS A CA 1
ATOM 1384 C C . LYS A 1 171 ? -10.039 -4.858 16.965 1.00 91.38 171 LYS A C 1
ATOM 1386 O O . LYS A 1 171 ? -9.414 -5.286 15.998 1.00 91.38 171 LYS A O 1
ATOM 1391 N N . LYS A 1 172 ? -11.161 -4.143 16.840 1.00 91.38 172 LYS A N 1
ATOM 1392 C CA . LYS A 1 172 ? -11.723 -3.741 15.546 1.00 91.38 172 LYS A CA 1
ATOM 1393 C C . LYS A 1 172 ? -10.779 -2.816 14.777 1.00 91.38 172 LYS A C 1
ATOM 1395 O O . LYS A 1 172 ? -10.527 -3.076 13.605 1.00 91.38 172 LYS A O 1
ATOM 1400 N N . ILE A 1 173 ? -10.226 -1.789 15.429 1.00 91.38 173 ILE A N 1
ATOM 1401 C CA . ILE A 1 173 ? -9.247 -0.871 14.821 1.00 91.38 173 ILE A CA 1
ATOM 1402 C C . ILE A 1 173 ? -7.990 -1.635 14.390 1.00 91.38 173 ILE A C 1
ATOM 1404 O O . ILE A 1 173 ? -7.488 -1.395 13.296 1.00 91.38 173 ILE A O 1
ATOM 1408 N N . VAL A 1 174 ? -7.506 -2.583 15.200 1.00 94.19 174 VAL A N 1
ATOM 1409 C CA . VAL A 1 174 ? -6.344 -3.421 14.855 1.00 94.19 174 VAL A CA 1
ATOM 1410 C C . VAL A 1 174 ? -6.632 -4.296 13.630 1.00 94.19 174 VAL A C 1
ATOM 1412 O O . VAL A 1 174 ? -5.856 -4.271 12.675 1.00 94.19 174 VAL A O 1
ATOM 1415 N N . ALA A 1 175 ? -7.754 -5.027 13.617 1.00 95.44 175 ALA A N 1
ATOM 1416 C CA . ALA A 1 175 ? -8.152 -5.855 12.474 1.00 95.44 175 ALA A CA 1
ATOM 1417 C C . ALA A 1 175 ? -8.314 -5.018 11.196 1.00 95.44 175 ALA A C 1
ATOM 1419 O O . ALA A 1 175 ? -7.822 -5.397 10.131 1.00 95.44 175 ALA A O 1
ATOM 1420 N N . LEU A 1 176 ? -8.958 -3.855 11.314 1.00 95.44 176 LEU A N 1
ATOM 1421 C CA . LEU A 1 176 ? -9.134 -2.905 10.223 1.00 95.44 176 LEU A CA 1
ATOM 1422 C C . LEU A 1 176 ? -7.781 -2.382 9.720 1.00 95.44 176 LEU A C 1
ATOM 1424 O O . LEU A 1 176 ? -7.537 -2.410 8.521 1.00 95.44 176 LEU A O 1
ATOM 1428 N N . GLY A 1 177 ? -6.887 -1.958 10.614 1.00 95.50 177 GLY A N 1
ATOM 1429 C CA . GLY A 1 177 ? -5.559 -1.456 10.262 1.00 95.50 177 GLY A CA 1
ATOM 1430 C C . GLY A 1 177 ? -4.726 -2.487 9.503 1.00 95.50 177 GLY A C 1
ATOM 1431 O O . GLY A 1 177 ? -4.205 -2.174 8.438 1.00 95.50 177 GLY A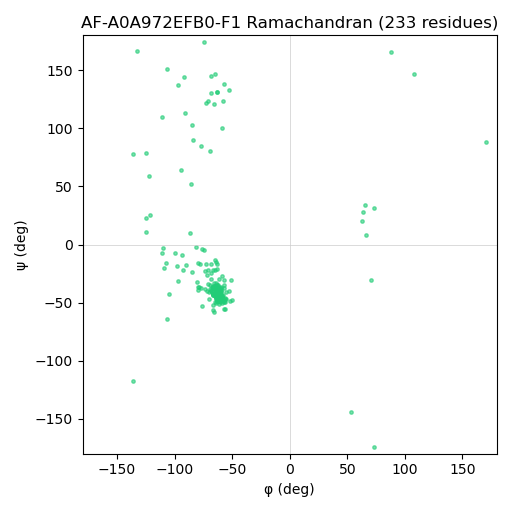 O 1
ATOM 1432 N N . ILE A 1 178 ? -4.674 -3.734 9.985 1.00 96.69 178 ILE A N 1
ATOM 1433 C CA . ILE A 1 178 ? -3.977 -4.838 9.299 1.00 96.69 178 ILE A CA 1
ATOM 1434 C C . ILE A 1 178 ? -4.591 -5.102 7.918 1.00 96.69 178 ILE A C 1
ATOM 1436 O O . ILE A 1 178 ? -3.874 -5.247 6.929 1.00 96.69 178 ILE A O 1
ATOM 1440 N N . THR A 1 179 ? -5.922 -5.111 7.832 1.00 97.06 179 THR A N 1
ATOM 1441 C CA . THR A 1 179 ? -6.639 -5.294 6.562 1.00 97.06 179 THR A CA 1
ATOM 1442 C C . THR A 1 179 ? -6.305 -4.184 5.562 1.00 97.06 179 THR A C 1
ATOM 1444 O O . THR A 1 179 ? -6.033 -4.462 4.393 1.00 97.06 179 THR A O 1
ATOM 1447 N N . LEU A 1 180 ? -6.285 -2.927 6.019 1.00 96.94 180 LEU A N 1
ATOM 1448 C CA . LEU A 1 180 ? -5.934 -1.768 5.200 1.00 96.94 180 LEU A CA 1
ATOM 1449 C C . LEU A 1 180 ? -4.460 -1.787 4.775 1.00 96.94 180 LEU A C 1
ATOM 1451 O O . LEU A 1 180 ? -4.180 -1.399 3.645 1.00 96.94 180 LEU A O 1
ATOM 1455 N N . ILE A 1 181 ? -3.542 -2.273 5.623 1.00 95.50 181 ILE A N 1
ATOM 1456 C CA . ILE A 1 181 ? -2.134 -2.491 5.249 1.00 95.50 181 ILE A CA 1
ATOM 1457 C C . ILE A 1 181 ? -2.068 -3.421 4.039 1.00 95.50 181 ILE A C 1
ATOM 1459 O O . ILE A 1 181 ? -1.546 -3.012 3.007 1.00 95.50 181 ILE A O 1
ATOM 1463 N N . TYR A 1 182 ? -2.661 -4.618 4.105 1.00 95.62 182 TYR A N 1
ATOM 1464 C CA . TYR A 1 182 ? -2.620 -5.549 2.971 1.00 95.62 182 TYR A CA 1
ATOM 1465 C C . TYR A 1 182 ? -3.282 -4.982 1.714 1.00 95.62 182 TYR A C 1
ATOM 1467 O O . TYR A 1 182 ? -2.736 -5.135 0.622 1.00 95.62 182 TYR A O 1
ATOM 1475 N N . GLY A 1 183 ? -4.423 -4.305 1.856 1.00 95.88 183 GLY A N 1
ATOM 1476 C CA . GLY A 1 183 ? -5.141 -3.721 0.725 1.00 95.88 183 GLY A CA 1
ATOM 1477 C C . GLY A 1 183 ? -4.362 -2.599 0.042 1.00 95.88 183 GLY A C 1
ATOM 1478 O O . GLY A 1 183 ? -4.068 -2.688 -1.151 1.00 95.88 183 GLY A O 1
ATOM 1479 N N . TYR A 1 184 ? -3.995 -1.554 0.789 1.00 95.62 184 TYR A N 1
ATOM 1480 C CA . TYR A 1 184 ? -3.301 -0.400 0.220 1.00 95.62 184 TYR A CA 1
ATOM 1481 C C . TYR A 1 184 ? -1.890 -0.734 -0.238 1.00 95.62 184 TYR A C 1
ATOM 1483 O O . TYR A 1 184 ? -1.490 -0.267 -1.298 1.00 95.62 184 TYR A O 1
ATOM 1491 N N . GLN A 1 185 ? -1.148 -1.557 0.504 1.00 93.75 185 GLN A N 1
ATOM 1492 C CA . GLN A 1 185 ? 0.201 -1.952 0.105 1.00 93.75 185 GLN A CA 1
ATOM 1493 C C . GLN A 1 185 ? 0.168 -2.728 -1.215 1.00 93.75 185 GLN A C 1
ATOM 1495 O O . GLN A 1 185 ? 0.896 -2.377 -2.139 1.00 93.75 185 GLN A O 1
ATOM 1500 N N . THR A 1 186 ? -0.742 -3.699 -1.358 1.00 93.81 186 THR A N 1
ATOM 1501 C CA . THR A 1 186 ? -0.928 -4.434 -2.622 1.00 93.81 186 THR A CA 1
ATOM 1502 C C . THR A 1 186 ? -1.320 -3.496 -3.761 1.00 93.81 186 THR A C 1
ATOM 1504 O O . THR A 1 186 ? -0.709 -3.547 -4.827 1.00 93.81 186 THR A O 1
ATOM 1507 N N . PHE A 1 187 ? -2.295 -2.607 -3.538 1.00 93.81 187 PHE A N 1
ATOM 1508 C CA . PHE A 1 187 ? -2.729 -1.639 -4.548 1.00 93.81 187 PHE A CA 1
ATOM 1509 C C . PHE A 1 187 ? -1.587 -0.720 -4.994 1.00 93.81 187 PHE A C 1
ATOM 1511 O O . PHE A 1 187 ? -1.401 -0.509 -6.190 1.00 93.81 187 PHE A O 1
ATOM 1518 N N . ILE A 1 188 ? -0.805 -0.199 -4.046 1.00 92.56 188 ILE A N 1
ATOM 1519 C CA . ILE A 1 188 ? 0.302 0.709 -4.337 1.00 92.56 188 ILE A CA 1
ATOM 1520 C C . ILE A 1 188 ? 1.383 0.004 -5.169 1.00 92.56 188 ILE A C 1
ATOM 1522 O O . ILE A 1 188 ? 1.921 0.592 -6.103 1.00 92.56 188 ILE A O 1
ATOM 1526 N N . ILE A 1 189 ? 1.692 -1.254 -4.859 1.00 91.31 189 ILE A N 1
ATOM 1527 C CA . ILE A 1 189 ? 2.772 -1.993 -5.526 1.00 91.31 189 ILE A CA 1
ATOM 1528 C C . ILE A 1 189 ? 2.348 -2.441 -6.911 1.00 91.31 189 ILE A C 1
ATOM 1530 O O . ILE A 1 189 ? 3.021 -2.116 -7.885 1.00 91.31 189 ILE A O 1
ATOM 1534 N N . VAL A 1 190 ? 1.210 -3.133 -7.013 1.00 92.88 190 VAL A N 1
ATOM 1535 C CA . VAL A 1 190 ? 0.676 -3.578 -8.304 1.00 92.88 190 VAL A CA 1
ATOM 1536 C C . VAL A 1 190 ? 0.416 -2.364 -9.194 1.00 92.88 190 VAL A C 1
ATOM 1538 O O . VAL A 1 190 ? 0.832 -2.356 -10.348 1.00 92.88 190 VAL A O 1
ATOM 1541 N N . GLY A 1 191 ? -0.177 -1.300 -8.640 1.00 92.50 191 GLY A N 1
ATOM 1542 C CA . GLY A 1 191 ? -0.390 -0.031 -9.329 1.00 92.50 191 GLY A CA 1
ATOM 1543 C C . GLY A 1 191 ? 0.910 0.622 -9.803 1.00 92.50 191 GLY A C 1
ATOM 1544 O O . GLY A 1 191 ? 0.959 1.142 -10.915 1.00 92.50 191 GLY A O 1
ATOM 1545 N N . GLY A 1 192 ? 1.974 0.574 -9.002 1.00 91.06 192 GLY A N 1
ATOM 1546 C CA . GLY A 1 192 ? 3.296 1.061 -9.393 1.00 91.06 192 GLY A CA 1
ATOM 1547 C C . GLY A 1 192 ? 3.900 0.263 -10.550 1.00 91.06 192 GLY A C 1
ATOM 1548 O O . GLY A 1 192 ? 4.361 0.837 -11.537 1.00 91.06 192 GLY A O 1
ATOM 1549 N N . VAL A 1 193 ? 3.837 -1.065 -10.451 1.00 90.06 193 VAL A N 1
ATOM 1550 C CA . VAL A 1 193 ? 4.375 -2.019 -11.429 1.00 90.06 193 VAL A CA 1
ATOM 1551 C C . VAL A 1 193 ? 3.706 -1.886 -12.803 1.00 90.06 193 VAL A C 1
ATOM 1553 O O . VAL A 1 193 ? 4.394 -1.917 -13.826 1.00 90.06 193 VAL A O 1
ATOM 1556 N N . ILE A 1 194 ? 2.386 -1.669 -12.834 1.00 91.12 194 ILE A N 1
ATOM 1557 C CA . ILE A 1 194 ? 1.616 -1.450 -14.074 1.00 91.12 194 ILE A CA 1
ATOM 1558 C C . ILE A 1 194 ? 1.588 0.022 -14.523 1.00 91.12 194 ILE A C 1
ATOM 1560 O O . ILE A 1 194 ? 0.827 0.373 -15.424 1.00 91.12 194 ILE A O 1
ATOM 1564 N N . LYS A 1 195 ? 2.389 0.901 -13.900 1.00 90.75 195 LYS A N 1
ATOM 1565 C CA . LYS A 1 195 ? 2.470 2.343 -14.203 1.00 90.75 195 LYS A CA 1
ATOM 1566 C C . LYS A 1 195 ? 1.163 3.129 -13.948 1.00 90.75 195 LYS A C 1
ATOM 1568 O O . LYS A 1 195 ? 1.006 4.244 -14.444 1.00 90.75 195 LYS A O 1
ATOM 1573 N N . LEU A 1 196 ? 0.235 2.615 -13.138 1.00 91.88 196 LEU A N 1
ATOM 1574 C CA . LEU A 1 196 ? -0.966 3.352 -12.710 1.00 91.88 196 LEU A CA 1
ATOM 1575 C C . LEU A 1 196 ? -0.611 4.502 -11.756 1.00 91.88 196 LEU A C 1
ATOM 1577 O O . LEU A 1 196 ? -1.191 5.582 -11.839 1.00 91.88 196 LEU A O 1
ATOM 1581 N N . ILE A 1 197 ? 0.354 4.269 -10.866 1.00 91.44 197 ILE A N 1
ATOM 1582 C CA . ILE A 1 197 ? 0.886 5.267 -9.933 1.00 91.44 197 ILE A CA 1
ATOM 1583 C C . ILE A 1 197 ? 2.425 5.248 -9.951 1.00 91.44 197 ILE A C 1
ATOM 1585 O O . ILE A 1 197 ? 3.020 4.312 -10.488 1.00 91.44 197 ILE A O 1
ATOM 1589 N N . PRO A 1 198 ? 3.105 6.254 -9.373 1.00 87.56 198 PRO A N 1
ATOM 1590 C CA . PRO A 1 198 ? 4.561 6.255 -9.278 1.00 87.56 198 PRO A CA 1
ATOM 1591 C C . PRO A 1 198 ? 5.078 5.122 -8.386 1.00 87.56 198 PRO A C 1
ATOM 1593 O O . PRO A 1 198 ? 4.463 4.799 -7.370 1.00 87.56 198 PRO A O 1
ATOM 1596 N N . LEU A 1 199 ? 6.251 4.573 -8.710 1.00 84.50 199 LEU A N 1
ATOM 1597 C CA . LEU A 1 199 ? 6.894 3.562 -7.869 1.00 84.50 199 LEU A CA 1
ATOM 1598 C C . LEU A 1 199 ? 7.267 4.120 -6.494 1.00 84.50 199 LEU A C 1
ATOM 1600 O O . LEU A 1 199 ? 7.902 5.170 -6.368 1.00 84.50 199 LEU A O 1
ATOM 1604 N N . THR A 1 200 ? 6.904 3.377 -5.454 1.00 80.00 200 THR A N 1
ATOM 1605 C CA . THR A 1 200 ? 7.058 3.783 -4.053 1.00 80.00 200 THR A CA 1
ATOM 1606 C C . THR A 1 200 ? 8.172 3.038 -3.316 1.00 80.00 200 THR A C 1
ATOM 1608 O O . THR A 1 200 ? 8.640 3.561 -2.303 1.00 80.00 200 THR A O 1
ATOM 1611 N N . GLY A 1 201 ? 8.667 1.916 -3.857 1.00 74.50 201 GLY A N 1
ATOM 1612 C CA . GLY A 1 201 ? 9.766 1.122 -3.284 1.00 74.50 201 GLY A CA 1
ATOM 1613 C C . GLY A 1 201 ? 9.366 0.320 -2.043 1.00 74.50 201 GLY A C 1
ATOM 1614 O O . GLY A 1 201 ? 10.159 0.181 -1.120 1.00 74.50 201 GLY A O 1
ATOM 1615 N N . ILE A 1 202 ? 8.109 -0.124 -1.976 1.00 84.38 202 ILE A N 1
ATOM 1616 C CA . ILE A 1 202 ? 7.593 -0.974 -0.895 1.00 84.38 202 ILE A CA 1
ATOM 1617 C C . ILE A 1 202 ? 7.403 -2.407 -1.412 1.00 84.38 202 ILE A C 1
ATOM 1619 O O . ILE A 1 202 ? 7.142 -2.615 -2.593 1.00 84.38 202 ILE A O 1
ATOM 1623 N N . THR A 1 203 ? 7.524 -3.396 -0.524 1.00 84.69 203 THR A N 1
ATOM 1624 C CA . THR A 1 203 ? 7.519 -4.826 -0.888 1.00 84.69 203 THR A CA 1
ATOM 1625 C C . THR A 1 203 ? 6.124 -5.439 -0.841 1.00 84.69 203 THR A C 1
ATOM 1627 O O . THR A 1 203 ? 5.311 -5.077 0.011 1.00 84.69 203 THR A O 1
ATOM 1630 N N . LEU A 1 204 ? 5.823 -6.368 -1.753 1.00 84.69 204 LEU A N 1
ATOM 1631 C CA . LEU A 1 204 ? 4.522 -7.028 -1.849 1.00 84.69 204 LEU A CA 1
ATOM 1632 C C . LEU A 1 204 ? 4.380 -8.022 -0.687 1.00 84.69 204 LEU A C 1
ATOM 1634 O O . LEU A 1 204 ? 5.220 -8.919 -0.566 1.00 84.69 204 LEU A O 1
ATOM 1638 N N . PRO A 1 205 ? 3.354 -7.897 0.180 1.00 84.44 205 PRO A N 1
ATOM 1639 C CA . PRO A 1 205 ? 3.216 -8.770 1.345 1.00 84.44 205 PRO A CA 1
ATOM 1640 C C . PRO A 1 205 ? 3.174 -10.241 0.929 1.00 84.44 205 PRO A C 1
ATOM 1642 O O . PRO A 1 205 ? 2.483 -10.564 -0.023 1.00 84.44 205 PRO A O 1
ATOM 1645 N N . PHE A 1 206 ? 3.845 -11.147 1.639 1.00 88.50 206 PHE A N 1
ATOM 1646 C CA . PHE A 1 206 ? 3.889 -12.599 1.355 1.00 88.50 206 PHE A CA 1
ATOM 1647 C C . PHE A 1 206 ? 4.673 -13.057 0.117 1.00 88.50 206 PHE A C 1
ATOM 1649 O O . PHE A 1 206 ? 5.196 -14.167 0.149 1.00 88.50 206 PHE A O 1
ATOM 1656 N N . ILE A 1 207 ? 4.758 -12.255 -0.949 1.00 86.00 207 ILE A N 1
ATOM 1657 C CA . ILE A 1 207 ? 5.336 -12.697 -2.231 1.00 86.00 207 ILE A CA 1
ATOM 1658 C C . ILE A 1 207 ? 6.735 -12.115 -2.465 1.00 86.00 207 ILE A C 1
ATOM 1660 O O . ILE A 1 207 ? 7.631 -12.833 -2.900 1.00 86.00 207 ILE A O 1
ATOM 1664 N N . SER A 1 208 ? 6.951 -10.832 -2.168 1.00 83.25 208 SER A N 1
ATOM 1665 C CA . SER A 1 208 ? 8.250 -10.199 -2.410 1.00 83.25 208 SER A CA 1
ATOM 1666 C C . SER A 1 208 ? 9.341 -10.733 -1.491 1.00 83.25 208 SER A C 1
ATOM 1668 O O . SER A 1 208 ? 9.131 -10.967 -0.297 1.00 83.25 208 SER A O 1
ATOM 1670 N N . TYR A 1 209 ? 10.550 -10.824 -2.035 1.00 77.19 209 TYR A N 1
ATOM 1671 C CA . TYR A 1 209 ? 11.741 -11.160 -1.276 1.00 77.19 209 TYR A CA 1
ATOM 1672 C C . TYR A 1 209 ? 12.062 -10.051 -0.265 1.00 77.19 209 TYR A C 1
ATOM 1674 O O . TYR A 1 209 ? 12.265 -8.889 -0.611 1.00 77.19 209 TYR A O 1
ATOM 1682 N N . GLY A 1 210 ? 12.087 -10.412 1.014 1.00 79.06 210 GLY A N 1
ATOM 1683 C CA . GLY A 1 210 ? 12.352 -9.489 2.112 1.00 79.06 210 GLY A CA 1
ATOM 1684 C C . GLY A 1 210 ? 12.084 -10.170 3.442 1.00 79.06 210 GLY A C 1
ATOM 1685 O O . GLY A 1 210 ? 10.972 -10.097 3.952 1.00 79.06 210 GLY A O 1
ATOM 1686 N N . GLY A 1 211 ? 13.092 -10.842 4.007 1.00 80.06 211 GLY A N 1
ATOM 1687 C CA . GLY A 1 211 ? 12.922 -11.719 5.175 1.00 80.06 211 GLY A CA 1
ATOM 1688 C C . GLY A 1 211 ? 12.171 -11.066 6.341 1.00 80.06 211 GLY A C 1
ATOM 1689 O O . GLY A 1 211 ? 11.204 -11.632 6.843 1.00 80.06 211 GLY A O 1
ATOM 1690 N N . SER A 1 212 ? 12.543 -9.840 6.721 1.00 85.12 212 SER A N 1
ATOM 1691 C CA . SER A 1 212 ? 11.852 -9.102 7.788 1.00 85.12 212 SER A CA 1
ATOM 1692 C C . SER A 1 212 ? 10.419 -8.715 7.412 1.00 85.12 212 SER A C 1
ATOM 1694 O O . SER A 1 212 ? 9.518 -8.895 8.224 1.00 85.12 212 SER A O 1
ATOM 1696 N N . SER A 1 213 ? 10.188 -8.242 6.180 1.00 85.75 213 SER A N 1
ATOM 1697 C CA . SER A 1 213 ? 8.848 -7.876 5.688 1.00 85.75 213 SER A CA 1
ATOM 1698 C C . SER A 1 213 ? 7.916 -9.090 5.658 1.00 85.75 213 SER A C 1
ATOM 1700 O O . SER A 1 213 ? 6.775 -9.013 6.113 1.00 85.75 213 SER A O 1
ATOM 1702 N N . LEU A 1 214 ? 8.429 -10.243 5.218 1.00 88.31 214 LEU A N 1
ATOM 1703 C CA . LEU A 1 214 ? 7.697 -11.504 5.182 1.00 88.31 214 LEU A CA 1
ATOM 1704 C C . LEU A 1 214 ? 7.288 -11.954 6.590 1.00 88.31 214 LEU A C 1
ATOM 1706 O O . LEU A 1 214 ? 6.121 -12.265 6.824 1.00 88.31 214 LEU A O 1
ATOM 1710 N N . ILE A 1 215 ? 8.226 -11.934 7.542 1.00 92.06 215 ILE A N 1
ATOM 1711 C CA . ILE A 1 215 ? 7.948 -12.283 8.942 1.00 92.06 215 ILE A CA 1
ATOM 1712 C C . ILE A 1 215 ? 6.909 -11.324 9.537 1.00 92.06 215 ILE A C 1
ATOM 1714 O O . ILE A 1 215 ? 5.933 -11.775 10.135 1.00 92.06 215 ILE A O 1
ATOM 1718 N N . SER A 1 216 ? 7.064 -10.011 9.340 1.00 91.81 216 SER A N 1
ATOM 1719 C CA . SER A 1 216 ? 6.094 -9.015 9.808 1.00 91.81 216 SER A CA 1
ATOM 1720 C C . SER A 1 216 ? 4.707 -9.219 9.191 1.00 91.81 216 SER A C 1
ATOM 1722 O O . SER A 1 216 ? 3.706 -9.125 9.906 1.00 91.81 216 SER A O 1
ATOM 1724 N N . ALA A 1 217 ? 4.634 -9.559 7.901 1.00 92.50 217 ALA A N 1
ATOM 1725 C CA . ALA A 1 217 ? 3.381 -9.877 7.227 1.00 92.50 217 ALA A CA 1
ATOM 1726 C C . ALA A 1 217 ? 2.708 -11.114 7.841 1.00 92.50 217 ALA A C 1
ATOM 1728 O O . ALA A 1 217 ? 1.504 -11.073 8.091 1.00 92.50 217 ALA A O 1
ATOM 1729 N N . PHE A 1 218 ? 3.455 -12.175 8.163 1.00 94.56 218 PHE A N 1
ATOM 1730 C CA . PHE A 1 218 ? 2.896 -13.354 8.835 1.00 94.56 218 PHE A CA 1
ATOM 1731 C C . PHE A 1 218 ? 2.489 -13.092 10.288 1.00 94.56 218 PHE A C 1
ATOM 1733 O O . PHE A 1 218 ? 1.471 -13.624 10.728 1.00 94.56 218 PHE A O 1
ATOM 1740 N N . ILE A 1 219 ? 3.214 -12.246 11.026 1.00 96.12 219 ILE A N 1
ATOM 1741 C CA . ILE A 1 219 ? 2.811 -11.829 12.380 1.00 96.12 219 ILE A CA 1
ATOM 1742 C C . ILE A 1 219 ? 1.472 -11.086 12.324 1.00 96.12 219 ILE A C 1
ATOM 1744 O O . ILE A 1 219 ? 0.549 -11.425 13.066 1.00 96.12 219 ILE A O 1
ATOM 1748 N N . ALA A 1 220 ? 1.335 -10.112 11.421 1.00 95.44 220 ALA A N 1
ATOM 1749 C CA . ALA A 1 220 ? 0.084 -9.383 11.231 1.00 95.44 220 ALA A CA 1
ATOM 1750 C C . ALA A 1 220 ? -1.065 -10.324 10.817 1.00 95.44 220 ALA A C 1
ATOM 1752 O O . ALA A 1 220 ? -2.179 -10.208 11.332 1.00 95.44 220 ALA A O 1
ATOM 1753 N N . PHE A 1 221 ? -0.782 -11.322 9.976 1.00 95.44 221 PHE A N 1
ATOM 1754 C CA . PHE A 1 221 ? -1.760 -12.330 9.576 1.00 95.44 221 PHE A CA 1
ATOM 1755 C C . PHE A 1 221 ? -2.184 -13.205 10.761 1.00 95.44 221 PHE A C 1
ATOM 1757 O O . PHE A 1 221 ? -3.373 -13.442 10.959 1.00 95.44 221 PHE A O 1
ATOM 1764 N N . GLY A 1 222 ? -1.231 -13.621 11.599 1.00 95.75 222 GLY A N 1
ATOM 1765 C CA . GLY A 1 222 ? -1.492 -14.368 12.828 1.00 95.75 222 GLY A CA 1
ATOM 1766 C C . GLY A 1 222 ? -2.360 -13.590 13.820 1.00 95.75 222 GLY A C 1
ATOM 1767 O O . GLY A 1 222 ? -3.280 -14.162 14.404 1.00 95.75 222 GLY A O 1
ATOM 1768 N N . ILE A 1 223 ? -2.140 -12.277 13.958 1.00 95.88 223 ILE A N 1
ATOM 1769 C CA . ILE A 1 223 ? -3.005 -11.400 14.764 1.00 95.88 223 ILE A CA 1
ATOM 1770 C C . ILE A 1 223 ? -4.422 -11.374 14.180 1.00 95.88 223 ILE A C 1
ATOM 1772 O O . ILE A 1 223 ? -5.387 -11.571 14.916 1.00 95.88 223 ILE A O 1
ATOM 1776 N N . LEU A 1 224 ? -4.563 -11.179 12.865 1.00 94.88 224 LEU A N 1
ATOM 1777 C CA . LEU A 1 224 ? -5.869 -11.163 12.200 1.00 94.88 224 LEU A CA 1
ATOM 1778 C C . LEU A 1 224 ? -6.613 -12.501 12.373 1.00 94.88 224 LEU A C 1
ATOM 1780 O O . LEU A 1 224 ? -7.807 -12.512 12.678 1.00 94.88 224 LEU A O 1
ATOM 1784 N N . GLN A 1 225 ? -5.895 -13.621 12.273 1.00 94.06 225 GLN A N 1
ATOM 1785 C CA . GLN A 1 225 ? -6.428 -14.963 12.505 1.00 94.06 225 GLN A CA 1
ATOM 1786 C C . GLN A 1 225 ? -6.859 -15.173 13.965 1.00 94.06 225 GLN A C 1
ATOM 1788 O O . GLN A 1 225 ? -7.938 -15.711 14.221 1.00 94.06 225 GLN A O 1
ATOM 1793 N N . ALA A 1 226 ? -6.060 -14.719 14.933 1.00 94.31 226 ALA A N 1
ATOM 1794 C CA . ALA A 1 226 ? -6.408 -14.792 16.352 1.00 94.31 226 ALA A CA 1
ATOM 1795 C C . ALA A 1 226 ? -7.674 -13.979 16.666 1.00 94.31 226 ALA A C 1
ATOM 1797 O O . ALA A 1 226 ? -8.530 -14.426 17.432 1.00 94.31 226 ALA A O 1
ATOM 1798 N N . LEU A 1 227 ? -7.825 -12.810 16.037 1.00 92.56 227 LEU A N 1
ATOM 1799 C CA . LEU A 1 227 ? -9.025 -11.985 16.153 1.00 92.56 227 LEU A CA 1
ATOM 1800 C C . LEU A 1 227 ? -10.251 -12.648 15.506 1.00 92.56 227 LEU A C 1
ATOM 1802 O O . LEU A 1 227 ? -11.337 -12.568 16.075 1.00 92.56 227 LEU A O 1
ATOM 1806 N N . SER A 1 228 ? -10.076 -13.362 14.388 1.00 90.25 228 SER A N 1
ATOM 1807 C CA . SER A 1 228 ? -11.144 -14.165 13.777 1.00 90.25 228 SER A CA 1
ATOM 1808 C C . SER A 1 228 ? -11.625 -15.291 14.698 1.00 90.25 228 SER A C 1
ATOM 1810 O O . SER A 1 228 ? -12.826 -15.510 14.819 1.00 90.25 228 SER A O 1
ATOM 1812 N N . GLY A 1 229 ? -10.723 -15.969 15.415 1.00 82.44 229 GLY A N 1
ATOM 1813 C CA . GLY A 1 229 ? -11.092 -17.037 16.355 1.00 82.44 229 GLY A CA 1
ATOM 1814 C C . GLY A 1 229 ? -11.928 -16.564 17.553 1.00 82.44 229 GLY A C 1
ATOM 1815 O O . GLY A 1 229 ? -12.656 -17.356 18.152 1.00 82.44 229 GLY A O 1
ATOM 1816 N N . LEU A 1 230 ? -11.867 -15.273 17.895 1.00 73.88 230 LEU A N 1
ATOM 1817 C CA . LEU A 1 230 ? -12.714 -14.683 18.933 1.00 73.88 230 LEU A CA 1
ATOM 1818 C C . LEU A 1 230 ? -14.171 -14.516 18.476 1.00 73.88 230 LEU A C 1
ATOM 1820 O O . LEU A 1 230 ? -15.050 -14.475 19.329 1.00 73.88 230 LEU A O 1
ATOM 1824 N N . GLU A 1 231 ? -14.439 -14.462 17.168 1.00 61.03 231 GLU A N 1
ATOM 1825 C CA . GLU A 1 231 ? -15.794 -14.381 16.600 1.00 61.03 231 GLU A CA 1
ATOM 1826 C C . GLU A 1 231 ? -16.626 -15.621 16.960 1.00 61.03 231 GLU A C 1
ATOM 1828 O O . GLU A 1 231 ? -17.738 -15.491 17.465 1.00 61.03 231 GLU A O 1
ATOM 1833 N N . GLY A 1 232 ? -16.052 -16.819 16.798 1.00 56.53 232 GLY A N 1
ATOM 1834 C CA . GLY A 1 232 ? -16.748 -18.093 17.026 1.00 56.53 232 GLY A CA 1
ATOM 1835 C C . GLY A 1 232 ? -16.950 -18.483 18.494 1.00 56.53 232 GLY A C 1
ATOM 1836 O O . GLY A 1 232 ? -17.568 -19.504 18.768 1.00 56.53 232 GLY A O 1
ATOM 1837 N N . ARG A 1 233 ? -16.423 -17.708 19.452 1.00 53.06 233 ARG A N 1
ATOM 1838 C CA . ARG A 1 233 ? -16.619 -17.946 20.896 1.00 53.06 233 ARG A CA 1
ATOM 1839 C C . ARG A 1 233 ? -17.790 -17.162 21.498 1.00 53.06 233 ARG A C 1
ATOM 1841 O O . ARG A 1 233 ? -18.123 -17.396 22.655 1.00 53.06 233 ARG A O 1
ATOM 1848 N N . PHE A 1 234 ? -18.383 -16.232 20.746 1.00 48.88 234 PHE A N 1
ATOM 1849 C CA . PHE A 1 234 ? -19.485 -15.375 21.211 1.00 48.88 234 PHE A CA 1
ATOM 1850 C C . PHE A 1 234 ? -20.737 -15.429 20.316 1.00 48.88 234 PHE A C 1
ATOM 1852 O O . PHE A 1 234 ? -21.628 -14.592 20.491 1.00 48.88 234 PHE A O 1
ATOM 1859 N N . SER A 1 235 ? -20.785 -16.374 19.370 1.00 45.44 235 SER A N 1
ATOM 1860 C CA . SER A 1 235 ? -21.984 -16.802 18.631 1.00 45.44 235 SER A CA 1
ATOM 1861 C C . SER A 1 235 ? -22.591 -18.030 19.291 1.00 45.44 235 SER A C 1
ATOM 1863 O O . SER A 1 235 ? -23.828 -18.057 19.441 1.00 45.44 235 SER A O 1
#

Radius of gyration: 19.56 Å; Cα contacts (8 Å, |Δi|>4): 272; chains: 1; bounding box: 43×42×47 Å

Mean predicted aligned error: 6.44 Å

Nearest PDB structures (foldseek):
  8bh1-assembly1_A  TM=8.605E-01  e=9.465E-09  Pseudomonas aeruginosa PAO1
  8tj3-assembly1_B  TM=8.220E-01  e=1.798E-07  Escherichia coli
  6pl6-assembly1_A  TM=8.271E-01  e=8.971E-06  Thermus thermophilus HB8
  6pl5-assembly1_A  TM=8.398E-01  e=2.594E-05  Thermus thermophilus HB8
  6bas-assembly1_A  TM=7.301E-01  e=1.120E-03  Thermus thermophilus HB8

Secondary structure (DSSP, 8-state):
-GGG------TTHHHHHHHHHHHHHHHHHTT-HHHHHHHHHHHHHHHHHH---HHHHHHHHHHHHHHHHHHHHH-HHHHHHHHHHH-SGGGTTTTTHHHHHHHHHHHHTTTT-S-TTTS-GGGSTTTTTTSHHHHHHHHHHHHHHHHHHHHHHHHHHHHHHHHHH--SHHHHHHHHHHHHHHHHHHHHHHHHHTTSS-----PPTTTSS-HHHHHHHHHHHHHHHHHHHHHTT--

Sequence (235 aa):
MELIRNKQIIKNKYVFLAIIYLHLFLLLAQRELGMTVLFYTIFISIFYIYEEDYKLLFYNIGAMGIILVLSYFTLAHVRVRLTTWIDPWGQITGKGYQIVQSLFAITAGGFFGTGLGLGNPDYIPVVHTDFIFSAICEEMGLFGGMAVVLLYFILVYRGFKIALTIKDTFKKIVALGITLIYGYQTFIIVGGVIKLIPLTGITLPFISYGGSSLISAFIAFGILQALSGLEGRFS

Foldseek 3Di:
DVLLPPAPAPPCVVVVVVVLVVVLVVCVVVVQVLVSVLSLVLVLVLCVSHPPPVVVSVVSVVVVVVCLVVCCVPPPVSVLLVVCLVCLPVVCVHDSVQLVVLQVLLVQLAAAACADVNGDQVSRVLCQWQSVLSPQCRHGNPVSSVVVVVVLVVVLVVLQVLLSLDPDPVLSSLSSSLSSSLVVLQCQRVCCSNSVDGRSRHGHACRHDDVVSPVVSVVSVVSSVVSSVVSVVPD

pLDDT: mean 86.32, std 10.9, range [43.53, 97.06]